Protein AF-A0A6B0DKE5-F1 (afdb_monomer_lite)

pLDDT: mean 87.4, std 15.76, range [36.75, 98.81]

Sequence (294 aa):
MSGNILKKGMIATILVAIVFISGFSAMSHGAVAPSSTGKGILYLGQPDDITNFNYFDVASNTNWKADVLAWSFESLFIQDFDGTTIPLLAQNYTLNTSNPNQPVVTVTIRQGVYFIYPINGTPAYELTAKDVVFSYFALRYGTLYAGTLMTIPFDDNNDGVVEYNEMLHHVKFINNWTVQFTMRQVYGNFFLMTMNVPIIPWKIWANHLKSDGVPGDNQSTVVNPNGSTAGIIDTSWNTDPLATMGTGSYYYAAGVPGSYRIEQLNTNYWGKNFITPAGYHIYPQNVTQLFFKI

Radius of gyration: 21.08 Å; chains: 1; bounding box: 45×70×57 Å

Structure (mmCIF, N/CA/C/O backbone):
data_AF-A0A6B0DKE5-F1
#
_entry.id   AF-A0A6B0DKE5-F1
#
loop_
_atom_site.group_PDB
_atom_site.id
_atom_site.type_symbol
_atom_site.label_atom_id
_atom_site.label_alt_id
_atom_site.label_comp_id
_atom_site.label_asym_id
_atom_site.label_entity_id
_atom_site.label_seq_id
_atom_site.pdbx_PDB_ins_code
_atom_site.Cartn_x
_atom_site.Cartn_y
_atom_site.Cartn_z
_atom_site.occupancy
_atom_site.B_iso_or_equiv
_atom_site.auth_seq_id
_atom_site.auth_comp_id
_atom_site.auth_asym_id
_atom_site.auth_atom_id
_atom_site.pdbx_PDB_model_num
ATOM 1 N N . MET A 1 1 ? 0.364 55.071 -13.573 1.00 48.72 1 MET A N 1
ATOM 2 C CA . MET A 1 1 ? 0.841 53.809 -12.956 1.00 48.72 1 MET A CA 1
ATOM 3 C C . MET A 1 1 ? -0.083 52.594 -13.186 1.00 48.72 1 MET A C 1
ATOM 5 O O . MET A 1 1 ? 0.163 51.571 -12.569 1.00 48.72 1 MET A O 1
ATOM 9 N N . SER A 1 2 ? -1.081 52.609 -14.092 1.00 54.28 2 SER A N 1
ATOM 10 C CA . SER A 1 2 ? -2.006 51.458 -14.257 1.00 54.28 2 SER A CA 1
ATOM 11 C C . SER A 1 2 ? -1.716 50.519 -15.445 1.00 54.28 2 SER A C 1
ATOM 13 O O . SER A 1 2 ? -2.182 49.385 -15.443 1.00 54.28 2 SER A O 1
ATOM 15 N N . GLY A 1 3 ? -0.900 50.918 -16.430 1.00 44.88 3 GLY A N 1
ATOM 16 C CA . GLY A 1 3 ? -0.675 50.109 -17.644 1.00 44.88 3 GLY A CA 1
ATOM 17 C C . GLY A 1 3 ? 0.230 48.879 -17.466 1.00 44.88 3 GLY A C 1
ATOM 18 O O . GLY A 1 3 ? -0.004 47.841 -18.082 1.00 44.88 3 GLY A O 1
ATOM 19 N N . ASN A 1 4 ? 1.246 48.960 -16.598 1.00 51.41 4 ASN A N 1
ATOM 20 C CA . ASN A 1 4 ? 2.195 47.856 -16.381 1.00 51.41 4 ASN A CA 1
ATOM 21 C C . ASN A 1 4 ? 1.661 46.771 -15.435 1.00 51.41 4 ASN A C 1
ATOM 23 O O . ASN A 1 4 ? 2.087 45.623 -15.532 1.00 51.41 4 ASN A O 1
ATOM 27 N N . ILE A 1 5 ? 0.722 47.115 -14.549 1.00 52.44 5 ILE A N 1
ATOM 28 C CA . ILE A 1 5 ? 0.088 46.160 -13.630 1.00 52.44 5 ILE A CA 1
ATOM 29 C C . ILE A 1 5 ? -0.950 45.322 -14.388 1.00 52.44 5 ILE A C 1
ATOM 31 O O . ILE A 1 5 ? -0.950 44.102 -14.248 1.00 52.44 5 ILE A O 1
ATOM 35 N N . LEU A 1 6 ? -1.736 45.941 -15.284 1.00 51.66 6 LEU A N 1
ATOM 36 C CA . LEU A 1 6 ? -2.660 45.209 -16.160 1.00 51.66 6 LEU A CA 1
ATOM 37 C C . LEU A 1 6 ? -1.928 44.215 -17.075 1.00 51.66 6 LEU A C 1
ATOM 39 O O . LEU A 1 6 ? -2.349 43.070 -17.185 1.00 51.66 6 LEU A O 1
ATOM 43 N N . LYS A 1 7 ? -0.802 44.616 -17.687 1.00 52.59 7 LYS A N 1
ATOM 44 C CA . LYS A 1 7 ? -0.010 43.723 -18.555 1.00 52.59 7 LYS A CA 1
ATOM 45 C C . LYS A 1 7 ? 0.578 42.527 -17.801 1.00 52.59 7 LYS A C 1
ATOM 47 O O . LYS A 1 7 ? 0.539 41.417 -18.318 1.00 52.59 7 LYS A O 1
ATOM 52 N N . LYS A 1 8 ? 1.089 42.729 -16.581 1.00 52.94 8 LYS A N 1
ATOM 53 C CA . LYS A 1 8 ? 1.635 41.640 -15.752 1.00 52.94 8 LYS A CA 1
ATOM 54 C C . LYS A 1 8 ? 0.545 40.697 -15.239 1.00 52.94 8 LYS A C 1
ATOM 56 O O . LYS A 1 8 ? 0.750 39.489 -15.267 1.00 52.94 8 LYS A O 1
ATOM 61 N N . GLY A 1 9 ? -0.613 41.235 -14.847 1.00 62.34 9 GLY A N 1
ATOM 62 C CA . GLY A 1 9 ? -1.778 40.434 -14.461 1.00 62.34 9 GLY A CA 1
ATOM 63 C C . GLY A 1 9 ? -2.278 39.562 -15.611 1.00 62.34 9 GLY A C 1
ATOM 64 O O . GLY A 1 9 ? -2.440 38.363 -15.439 1.00 62.34 9 GLY A O 1
ATOM 65 N N . MET A 1 10 ? -2.407 40.131 -16.812 1.00 62.72 10 MET A N 1
ATOM 66 C CA . MET A 1 10 ? -2.889 39.403 -17.990 1.00 62.72 10 MET A CA 1
ATOM 67 C C . MET A 1 10 ? -1.921 38.295 -18.439 1.00 62.72 10 MET A C 1
ATOM 69 O O . MET A 1 10 ? -2.361 37.203 -18.782 1.00 62.72 10 MET A O 1
ATOM 73 N N . ILE A 1 11 ? -0.606 38.541 -18.382 1.00 66.69 11 ILE A N 1
ATOM 74 C CA . ILE A 1 11 ? 0.416 37.523 -18.684 1.00 66.69 11 ILE A CA 1
ATOM 75 C C . ILE A 1 11 ? 0.390 36.392 -17.646 1.00 66.69 11 ILE A C 1
ATOM 77 O O . ILE A 1 11 ? 0.462 35.226 -18.025 1.00 66.69 11 ILE A O 1
ATOM 81 N N . ALA A 1 12 ? 0.234 36.712 -16.357 1.00 62.28 12 ALA A N 1
ATOM 82 C CA . ALA A 1 12 ? 0.116 35.706 -15.303 1.00 62.28 12 ALA A CA 1
ATOM 83 C C . ALA A 1 12 ? -1.155 34.854 -15.462 1.00 62.28 12 ALA A C 1
ATOM 85 O O . ALA A 1 12 ? -1.087 33.635 -15.344 1.00 62.28 12 ALA A O 1
ATOM 86 N N . THR A 1 13 ? -2.295 35.458 -15.807 1.00 63.25 13 THR A N 1
ATOM 87 C CA . THR A 1 13 ? -3.544 34.723 -16.066 1.00 63.25 13 THR A CA 1
ATOM 88 C C . THR A 1 13 ? -3.439 33.830 -17.302 1.00 63.25 13 THR A C 1
ATOM 90 O O . THR A 1 13 ? -3.925 32.705 -17.270 1.00 63.25 13 THR A O 1
ATOM 93 N N . ILE A 1 14 ? -2.771 34.285 -18.368 1.00 65.69 14 ILE A N 1
ATOM 94 C CA . ILE A 1 14 ? -2.529 33.472 -19.570 1.00 65.69 14 ILE A CA 1
ATOM 95 C C . ILE A 1 14 ? -1.585 32.305 -19.260 1.00 65.69 14 ILE A C 1
ATOM 97 O O . ILE A 1 14 ? -1.857 31.192 -19.687 1.00 65.69 14 ILE A O 1
ATOM 101 N N . LEU A 1 15 ? -0.520 32.518 -18.482 1.00 57.09 15 LEU A N 1
ATOM 102 C CA . LEU A 1 15 ? 0.381 31.440 -18.055 1.00 57.09 15 LEU A CA 1
ATOM 103 C C . LEU A 1 15 ? -0.335 30.409 -17.185 1.00 57.09 15 LEU A C 1
ATOM 105 O O . LEU A 1 15 ? -0.204 29.216 -17.432 1.00 57.09 15 LEU A O 1
ATOM 109 N N . VAL A 1 16 ? -1.141 30.856 -16.221 1.00 61.72 16 VAL A N 1
ATOM 110 C CA . VAL A 1 16 ? -1.961 29.968 -15.390 1.00 61.72 16 VAL A CA 1
ATOM 111 C C . VAL A 1 16 ? -2.959 29.200 -16.262 1.00 61.72 16 VAL A C 1
ATOM 113 O O . VAL A 1 16 ? -3.034 27.981 -16.158 1.00 61.72 16 VAL A O 1
ATOM 116 N N . ALA A 1 17 ? -3.652 29.862 -17.191 1.00 53.03 17 ALA A N 1
ATOM 117 C CA . ALA A 1 17 ? -4.577 29.203 -18.112 1.00 53.03 17 ALA A CA 1
ATOM 118 C C . ALA A 1 17 ? -3.875 28.199 -19.042 1.00 53.03 17 ALA A C 1
ATOM 120 O O . ALA A 1 17 ? -4.414 27.124 -19.268 1.00 53.03 17 ALA A O 1
ATOM 121 N N . ILE A 1 18 ? -2.671 28.496 -19.539 1.00 55.94 18 ILE A N 1
ATOM 122 C CA . ILE A 1 18 ? -1.882 27.564 -20.360 1.00 55.94 18 ILE A CA 1
ATOM 123 C C . ILE A 1 18 ? -1.448 26.354 -19.531 1.00 55.94 18 ILE A C 1
ATOM 125 O O . ILE A 1 18 ? -1.595 25.236 -20.010 1.00 55.94 18 ILE A O 1
ATOM 129 N N . VAL A 1 19 ? -0.997 26.548 -18.287 1.00 54.28 19 VAL A N 1
ATOM 130 C CA . VAL A 1 19 ? -0.622 25.449 -17.379 1.00 54.28 19 VAL A CA 1
ATOM 131 C C . VAL A 1 19 ? -1.836 24.566 -17.061 1.00 54.28 19 VAL A C 1
ATOM 133 O O . VAL A 1 19 ? -1.745 23.343 -17.170 1.00 54.28 19 VAL A O 1
ATOM 136 N N . PHE A 1 20 ? -2.999 25.163 -16.778 1.00 46.09 20 PHE A N 1
ATOM 137 C CA . PHE A 1 20 ? -4.243 24.418 -16.563 1.00 46.09 20 PHE A CA 1
ATOM 138 C C . PHE A 1 20 ? -4.712 23.694 -17.837 1.00 46.09 20 PHE A C 1
ATOM 140 O O . PHE A 1 20 ? -5.029 22.510 -17.776 1.00 46.09 20 PHE A O 1
ATOM 147 N N . ILE A 1 21 ? -4.689 24.339 -19.007 1.00 50.28 21 ILE A N 1
ATOM 148 C CA . ILE A 1 21 ? -5.088 23.715 -20.281 1.00 50.28 21 ILE A CA 1
ATOM 149 C C . ILE A 1 21 ? -4.108 22.600 -20.676 1.00 50.28 21 ILE A C 1
ATOM 151 O O . ILE A 1 21 ? -4.557 21.569 -21.172 1.00 50.28 21 ILE A O 1
ATOM 155 N N . SER A 1 22 ? -2.803 22.735 -20.408 1.00 45.00 22 SER A N 1
ATOM 156 C CA . SER A 1 22 ? -1.812 21.669 -20.633 1.00 45.00 22 SER A CA 1
ATOM 157 C C . SER A 1 22 ? -1.993 20.474 -19.691 1.00 45.00 22 SER A C 1
ATOM 159 O O . SER A 1 22 ? -1.821 19.337 -20.122 1.00 45.00 22 SER A O 1
ATOM 161 N N . GLY A 1 23 ? -2.432 20.710 -18.447 1.00 38.44 23 GLY A N 1
ATOM 162 C CA . GLY A 1 23 ? -2.786 19.646 -17.502 1.00 38.44 23 GLY A CA 1
ATOM 163 C C . GLY A 1 23 ? -4.018 18.842 -17.934 1.00 38.44 23 GLY A C 1
ATOM 164 O O . GLY A 1 23 ? -4.057 17.631 -17.746 1.00 38.44 23 GLY A O 1
ATOM 165 N N . PHE A 1 24 ? -4.995 19.486 -18.586 1.00 44.56 24 PHE A N 1
ATOM 166 C CA . PHE A 1 24 ? -6.189 18.811 -19.116 1.00 44.56 24 PHE A CA 1
ATOM 167 C C . PHE A 1 24 ? -6.017 18.226 -20.528 1.00 44.56 24 PHE A C 1
ATOM 169 O O . PHE A 1 24 ? -6.691 17.255 -20.866 1.00 44.56 24 PHE A O 1
ATOM 176 N N . SER A 1 25 ? -5.120 18.758 -21.364 1.00 38.16 25 SER A N 1
ATOM 177 C CA . SER A 1 25 ? -4.907 18.240 -22.730 1.00 38.16 25 SER A CA 1
ATOM 178 C C . SER A 1 25 ? -4.054 16.969 -22.787 1.00 38.16 25 SER A C 1
ATOM 180 O O . SER A 1 25 ? -4.162 16.221 -23.760 1.00 38.16 25 SER A O 1
ATOM 182 N N . ALA A 1 26 ? -3.324 16.650 -21.711 1.00 40.94 26 ALA A N 1
ATOM 183 C CA . ALA A 1 26 ? -2.768 15.314 -21.487 1.00 40.94 26 ALA A CA 1
ATOM 184 C C . ALA A 1 26 ? -3.852 14.249 -21.205 1.00 40.94 26 ALA A C 1
ATOM 186 O O . ALA A 1 26 ? -3.582 13.060 -21.346 1.00 40.94 26 ALA A O 1
ATOM 187 N N . MET A 1 27 ? -5.085 14.655 -20.867 1.00 42.84 27 MET A N 1
ATOM 188 C CA . MET A 1 27 ? -6.210 13.744 -20.610 1.00 42.84 27 MET A CA 1
ATOM 189 C C . MET A 1 27 ? -7.256 13.693 -21.738 1.00 42.84 27 MET A C 1
ATOM 191 O O . MET A 1 27 ? -8.206 12.921 -21.635 1.00 42.84 27 MET A O 1
ATOM 195 N N . SER A 1 28 ? -7.132 14.487 -22.812 1.00 36.75 28 SER A N 1
ATOM 196 C CA . SER A 1 28 ? -8.218 14.647 -23.803 1.00 36.75 28 SER A CA 1
ATOM 197 C C . SER A 1 28 ? -7.932 14.165 -25.227 1.00 36.75 28 SER A C 1
ATOM 199 O O . SER A 1 28 ? -8.778 14.340 -26.101 1.00 36.75 28 SER A O 1
ATOM 201 N N . HIS A 1 29 ? -6.815 13.483 -25.480 1.00 37.56 29 HIS A N 1
ATOM 202 C CA . HIS A 1 29 ? -6.593 12.814 -26.765 1.00 37.56 29 HIS A CA 1
ATOM 203 C C . HIS A 1 29 ? -6.465 11.310 -26.564 1.00 37.56 29 HIS A C 1
ATOM 205 O O . HIS A 1 29 ? -5.381 10.736 -26.631 1.00 37.56 29 HIS A O 1
ATOM 211 N N . GLY A 1 30 ? -7.613 10.664 -26.355 1.00 38.50 30 GLY A N 1
ATOM 212 C CA . GLY A 1 30 ? -7.757 9.244 -26.637 1.00 38.50 30 GLY A CA 1
ATOM 213 C C . GLY A 1 30 ? -7.550 9.020 -28.131 1.00 38.50 30 GLY A C 1
ATOM 214 O O . GLY A 1 30 ? -8.507 8.993 -28.902 1.00 38.50 30 GLY A O 1
ATOM 215 N N . ALA A 1 31 ? -6.295 8.877 -28.558 1.00 36.75 31 ALA A N 1
ATOM 216 C CA . ALA A 1 31 ? -6.016 8.148 -29.778 1.00 36.75 31 ALA A CA 1
ATOM 217 C C . ALA A 1 31 ? -6.601 6.752 -29.555 1.00 36.75 31 ALA A C 1
ATOM 219 O O . ALA A 1 31 ? -6.139 6.012 -28.686 1.00 36.75 31 ALA A O 1
ATOM 220 N N . VAL A 1 32 ? -7.659 6.417 -30.291 1.00 41.69 32 VAL A N 1
ATOM 221 C CA . VAL A 1 32 ? -8.168 5.049 -30.339 1.00 41.69 32 VAL A CA 1
ATOM 222 C C . VAL A 1 32 ? -7.095 4.243 -31.058 1.00 41.69 32 VAL A C 1
ATOM 224 O O . VAL A 1 32 ? -7.092 4.125 -32.283 1.00 41.69 32 VAL A O 1
ATOM 227 N N . ALA A 1 33 ? -6.110 3.768 -30.297 1.00 45.53 33 ALA A N 1
ATOM 228 C CA . ALA A 1 33 ? -5.173 2.785 -30.790 1.00 45.53 33 ALA A CA 1
ATOM 229 C C . ALA A 1 33 ? -6.002 1.563 -31.218 1.00 45.53 33 ALA A C 1
ATOM 231 O O . ALA A 1 33 ? -6.911 1.163 -30.481 1.00 45.53 33 ALA A O 1
ATOM 232 N N . PRO A 1 34 ? -5.747 0.981 -32.403 1.00 46.03 34 PRO A N 1
ATOM 233 C CA . PRO A 1 34 ? -6.412 -0.252 -32.793 1.00 46.03 34 PRO A CA 1
ATOM 234 C C . PRO A 1 34 ? -6.216 -1.283 -31.681 1.00 46.03 34 PRO A C 1
ATOM 236 O O . PRO A 1 34 ? -5.126 -1.387 -31.115 1.00 46.03 34 PRO A O 1
ATOM 239 N N . SER A 1 35 ? -7.278 -2.018 -31.343 1.00 46.66 35 SER A N 1
ATOM 240 C CA . SER A 1 35 ? -7.228 -3.053 -30.314 1.00 46.66 35 SER A CA 1
ATOM 241 C C . SER A 1 35 ? -6.110 -4.038 -30.649 1.00 46.66 35 SER A C 1
ATOM 243 O O . SER A 1 35 ? -6.234 -4.835 -31.581 1.00 46.66 35 SER A O 1
ATOM 245 N N . SER A 1 36 ? -5.004 -3.966 -29.910 1.00 49.59 36 SER A N 1
ATOM 246 C CA . SER A 1 36 ? -3.940 -4.957 -29.999 1.00 49.59 36 SER A CA 1
ATOM 247 C C . SER A 1 36 ? -4.507 -6.292 -29.534 1.00 49.59 36 SER A C 1
ATOM 249 O O . SER A 1 36 ? -4.875 -6.441 -28.371 1.00 49.59 36 SER A O 1
ATOM 251 N N . THR A 1 37 ? -4.569 -7.271 -30.433 1.00 50.22 37 THR A N 1
ATOM 252 C CA . THR A 1 37 ? -4.899 -8.664 -30.101 1.00 50.22 37 THR A CA 1
ATOM 253 C C . THR A 1 37 ? -3.711 -9.414 -29.486 1.00 50.22 37 THR A C 1
ATOM 255 O O . THR A 1 37 ? -3.841 -10.584 -29.132 1.00 50.22 37 THR A O 1
ATOM 258 N N . GLY A 1 38 ? -2.542 -8.772 -29.377 1.00 60.22 38 GLY A N 1
ATOM 259 C CA . GLY A 1 38 ? -1.334 -9.344 -28.789 1.00 60.22 38 GLY A CA 1
ATOM 260 C C . GLY A 1 38 ? -1.141 -8.917 -27.336 1.00 60.22 38 GLY A C 1
ATOM 261 O O . GLY A 1 38 ? -1.213 -7.728 -27.022 1.00 60.22 38 GLY A O 1
ATOM 262 N N . LYS A 1 39 ? -0.838 -9.891 -26.469 1.00 75.81 39 LYS A N 1
ATOM 263 C CA . LYS A 1 39 ? -0.216 -9.639 -25.163 1.00 75.81 39 LYS A CA 1
ATOM 264 C C . LYS A 1 39 ? 1.242 -9.242 -25.387 1.00 75.81 39 LYS A C 1
ATOM 266 O O . LYS A 1 39 ? 1.944 -9.956 -26.101 1.00 75.81 39 LYS A O 1
ATOM 271 N N . GLY A 1 40 ? 1.691 -8.123 -24.821 1.00 87.06 40 GLY A N 1
ATOM 272 C CA . GLY A 1 40 ? 3.017 -7.594 -25.141 1.00 87.06 40 GLY A CA 1
ATOM 273 C C . GLY A 1 40 ? 3.639 -6.669 -24.102 1.00 87.06 40 GLY A C 1
ATOM 274 O O . GLY A 1 40 ? 3.131 -6.490 -22.994 1.00 87.06 40 GLY A O 1
ATOM 275 N N . ILE A 1 41 ? 4.783 -6.108 -24.491 1.00 92.38 41 ILE A N 1
ATOM 276 C CA . ILE A 1 41 ? 5.582 -5.176 -23.695 1.00 92.38 41 ILE A CA 1
ATOM 277 C C . ILE A 1 41 ? 5.127 -3.749 -24.009 1.00 92.38 41 ILE A C 1
ATOM 279 O O . ILE A 1 41 ? 5.097 -3.354 -25.176 1.00 92.38 41 ILE A O 1
ATOM 283 N N . LEU A 1 42 ? 4.809 -2.970 -22.975 1.00 91.88 42 LEU A N 1
ATOM 284 C CA . LEU A 1 42 ? 4.638 -1.525 -23.086 1.00 91.88 42 LEU A CA 1
ATOM 285 C C . LEU A 1 42 ? 5.986 -0.846 -22.828 1.00 91.88 42 LEU A C 1
ATOM 287 O O . LEU A 1 42 ? 6.531 -0.953 -21.732 1.00 91.88 42 LEU A O 1
ATOM 291 N N . TYR A 1 43 ? 6.518 -0.155 -23.835 1.00 91.12 43 TYR A N 1
ATOM 292 C CA . TYR A 1 43 ? 7.755 0.616 -23.714 1.00 91.12 43 TYR A CA 1
ATOM 293 C C . TYR A 1 43 ? 7.442 2.052 -23.293 1.00 91.12 43 TYR A C 1
ATOM 295 O O . TYR A 1 43 ? 6.682 2.747 -23.965 1.00 91.12 43 TYR A O 1
ATOM 303 N N . LEU A 1 44 ? 8.048 2.487 -22.193 1.00 91.44 44 LEU A N 1
ATOM 304 C CA . LEU A 1 44 ? 7.880 3.805 -21.590 1.00 91.44 44 LEU A CA 1
ATOM 305 C C . LEU A 1 44 ? 9.247 4.491 -21.550 1.00 91.44 44 LEU A C 1
ATOM 307 O O . LEU A 1 44 ? 10.216 3.891 -21.095 1.00 91.44 44 LEU A O 1
ATOM 311 N N . GLY A 1 45 ? 9.350 5.720 -22.055 1.00 91.50 45 GLY A N 1
ATOM 312 C CA . GLY A 1 45 ? 10.575 6.519 -21.943 1.00 91.50 45 GLY A CA 1
ATOM 313 C C . GLY A 1 45 ? 10.572 7.321 -20.646 1.00 91.50 45 GLY A C 1
ATOM 314 O O . GLY A 1 45 ? 9.581 7.992 -20.362 1.00 91.50 45 GLY A O 1
ATOM 315 N N . GLN A 1 46 ? 11.664 7.274 -19.887 1.00 89.31 46 GLN A N 1
ATOM 316 C CA . GLN A 1 46 ? 11.813 7.956 -18.606 1.00 89.31 46 GLN A CA 1
ATOM 317 C C . GLN A 1 46 ? 13.070 8.840 -18.627 1.00 89.31 46 GLN A C 1
ATOM 319 O O . GLN A 1 46 ? 14.128 8.343 -18.992 1.00 89.31 46 GLN A O 1
ATOM 324 N N . PRO A 1 47 ? 12.993 10.131 -18.256 1.00 88.62 47 PRO A N 1
ATOM 325 C CA . PRO A 1 47 ? 14.152 11.026 -18.327 1.00 88.62 47 PRO A CA 1
ATOM 326 C C . PRO A 1 47 ? 15.309 10.669 -17.386 1.00 88.62 47 PRO A C 1
ATOM 328 O O . PRO A 1 47 ? 16.453 10.960 -17.715 1.00 88.62 47 PRO A O 1
ATOM 331 N N . ASP A 1 48 ? 15.020 10.056 -16.234 1.00 91.88 48 ASP A N 1
ATOM 332 C CA . ASP A 1 48 ? 16.019 9.623 -15.253 1.00 91.88 48 ASP A CA 1
ATOM 333 C C . ASP A 1 48 ? 15.627 8.277 -14.629 1.00 91.88 48 ASP A C 1
ATOM 335 O O . ASP A 1 48 ? 14.477 7.847 -14.693 1.00 91.88 48 ASP A O 1
ATOM 339 N N . ASP A 1 49 ? 16.579 7.615 -13.975 1.00 93.62 49 ASP A N 1
ATOM 340 C CA . ASP A 1 49 ? 16.344 6.365 -13.248 1.00 93.62 49 ASP A CA 1
ATOM 341 C C . ASP A 1 49 ? 15.647 6.581 -11.887 1.00 93.62 49 ASP A C 1
ATOM 343 O O . ASP A 1 49 ? 15.626 7.684 -11.332 1.00 93.62 49 ASP A O 1
ATOM 347 N N . ILE A 1 50 ? 15.125 5.497 -11.304 1.00 92.81 50 ILE A N 1
ATOM 348 C CA . ILE A 1 50 ? 14.753 5.469 -9.890 1.00 92.81 50 ILE A CA 1
ATOM 349 C C . ILE A 1 50 ? 15.996 5.716 -9.030 1.00 92.81 50 ILE A C 1
ATOM 351 O O . ILE A 1 50 ? 17.078 5.178 -9.268 1.00 92.81 50 ILE A O 1
ATOM 355 N N . THR A 1 51 ? 15.822 6.519 -7.991 1.00 92.12 51 THR A N 1
ATOM 356 C CA . THR A 1 51 ? 16.887 6.905 -7.060 1.00 92.12 51 THR A CA 1
ATOM 357 C C . THR A 1 51 ? 17.252 5.776 -6.096 1.00 92.12 51 THR A C 1
ATOM 359 O O . THR A 1 51 ? 18.423 5.617 -5.759 1.00 92.12 51 THR A O 1
ATOM 362 N N . ASN A 1 52 ? 16.261 4.992 -5.655 1.00 94.44 52 ASN A N 1
ATOM 363 C CA . ASN A 1 52 ? 16.410 3.782 -4.846 1.00 94.44 52 ASN A CA 1
ATOM 364 C C . ASN A 1 52 ? 15.106 2.947 -4.843 1.00 94.44 52 ASN A C 1
ATOM 366 O O . ASN A 1 52 ? 14.106 3.360 -5.432 1.00 94.44 52 ASN A O 1
ATOM 370 N N . PHE A 1 53 ? 15.107 1.784 -4.185 1.00 95.50 53 PHE A N 1
ATOM 371 C CA . PHE A 1 53 ? 13.958 0.865 -4.127 1.00 95.50 53 PHE A CA 1
ATOM 372 C C . PHE A 1 53 ? 12.955 1.156 -3.007 1.00 95.50 53 PHE A C 1
ATOM 374 O O . PHE A 1 53 ? 11.833 0.654 -3.047 1.00 95.50 53 PHE A O 1
ATOM 381 N N . ASN A 1 54 ? 13.320 1.955 -2.002 1.00 94.50 54 ASN A N 1
ATOM 382 C CA . ASN A 1 54 ? 12.428 2.239 -0.883 1.00 94.50 54 ASN A CA 1
ATOM 383 C C . ASN A 1 54 ? 11.401 3.292 -1.280 1.00 94.50 54 ASN A C 1
ATOM 385 O O . ASN A 1 54 ? 11.661 4.485 -1.149 1.00 94.50 54 ASN A O 1
ATOM 389 N N . TYR A 1 55 ? 10.232 2.866 -1.751 1.00 92.12 55 TYR A N 1
ATOM 390 C CA . TYR A 1 55 ? 9.161 3.755 -2.211 1.00 92.12 55 TYR A CA 1
ATOM 391 C C . TYR A 1 55 ? 8.771 4.859 -1.204 1.00 92.12 55 TYR A C 1
ATOM 393 O O . TYR A 1 55 ? 8.359 5.943 -1.606 1.00 92.12 55 TYR A O 1
ATOM 401 N N . PHE A 1 56 ? 8.979 4.628 0.095 1.00 92.31 56 PHE A N 1
ATOM 402 C CA . PHE A 1 56 ? 8.577 5.529 1.177 1.00 92.31 56 PHE A CA 1
ATOM 403 C C . PHE A 1 56 ? 9.634 6.574 1.557 1.00 92.31 56 PHE A C 1
ATOM 405 O O . PHE A 1 56 ? 9.354 7.456 2.371 1.00 92.31 56 PHE A O 1
ATOM 412 N N . ASP A 1 57 ? 10.834 6.498 0.978 1.00 91.31 57 ASP A N 1
ATOM 413 C CA . ASP A 1 57 ? 11.905 7.463 1.213 1.00 91.31 57 ASP A CA 1
ATOM 414 C C . ASP A 1 57 ? 11.615 8.815 0.540 1.00 91.31 57 ASP A C 1
ATOM 416 O O . ASP A 1 57 ? 11.759 8.975 -0.675 1.00 91.31 57 ASP A O 1
ATOM 420 N N . VAL A 1 58 ? 11.241 9.798 1.365 1.00 85.56 58 VAL A N 1
ATOM 421 C CA . VAL A 1 58 ? 10.914 11.171 0.952 1.00 85.56 58 VAL A CA 1
ATOM 422 C C . VAL A 1 58 ? 12.120 11.887 0.346 1.00 85.56 58 VAL A C 1
ATOM 424 O O . VAL A 1 58 ? 11.957 12.640 -0.612 1.00 85.56 58 VAL A O 1
ATOM 427 N N . ALA A 1 59 ? 13.328 11.655 0.873 1.00 84.00 59 ALA A N 1
ATOM 428 C CA . ALA A 1 59 ? 14.529 12.386 0.460 1.00 84.00 59 ALA A CA 1
ATOM 429 C C . ALA A 1 59 ? 14.926 12.092 -0.993 1.00 84.00 59 ALA A C 1
ATOM 431 O O . ALA A 1 59 ? 15.603 12.893 -1.635 1.00 84.00 59 ALA A O 1
ATOM 432 N N . SER A 1 60 ? 14.484 10.949 -1.511 1.00 82.44 60 SER A N 1
ATOM 433 C CA . SER A 1 60 ? 14.743 10.490 -2.869 1.00 82.44 60 SER A CA 1
ATOM 434 C C . SER A 1 60 ? 13.474 10.417 -3.722 1.00 82.44 60 SER A C 1
ATOM 436 O O . SER A 1 60 ? 13.498 9.808 -4.794 1.00 82.44 60 SER A O 1
ATOM 438 N N . ASN A 1 61 ? 12.364 11.001 -3.255 1.00 79.12 61 ASN A N 1
ATOM 439 C CA . ASN A 1 61 ? 11.084 10.924 -3.943 1.00 79.12 61 ASN A CA 1
ATOM 440 C C . ASN A 1 61 ? 11.128 11.684 -5.275 1.00 79.12 61 ASN A C 1
ATOM 442 O O . ASN A 1 61 ? 11.307 12.902 -5.313 1.00 79.12 61 ASN A O 1
ATOM 446 N N . THR A 1 62 ? 10.935 10.955 -6.368 1.00 84.00 62 THR A N 1
ATOM 447 C CA . THR A 1 62 ? 10.843 11.493 -7.724 1.00 84.00 62 THR A CA 1
ATOM 448 C C . THR A 1 62 ? 9.620 10.897 -8.406 1.00 84.00 62 THR A C 1
ATOM 450 O O . THR A 1 62 ? 9.229 9.766 -8.109 1.00 84.00 62 THR A O 1
ATOM 453 N N . ASN A 1 63 ? 9.037 11.623 -9.363 1.00 83.75 63 ASN A N 1
ATOM 454 C CA . ASN A 1 63 ? 7.935 11.084 -10.168 1.00 83.75 63 ASN A CA 1
ATOM 455 C C . ASN A 1 63 ? 8.354 9.781 -10.868 1.00 83.75 63 ASN A C 1
ATOM 457 O O . ASN A 1 63 ? 7.601 8.822 -10.875 1.00 83.75 63 ASN A O 1
ATOM 461 N N . TRP A 1 64 ? 9.611 9.698 -11.308 1.00 87.31 64 TRP A N 1
ATOM 462 C CA . TRP A 1 64 ? 10.235 8.522 -11.921 1.00 87.31 64 TRP A CA 1
ATOM 463 C C . TRP A 1 64 ? 10.203 7.278 -11.032 1.00 87.31 64 TRP A C 1
ATOM 465 O O . TRP A 1 64 ? 9.948 6.168 -11.488 1.00 87.31 64 TRP A O 1
ATOM 475 N N . LYS A 1 65 ? 10.448 7.458 -9.733 1.00 89.31 65 LYS A N 1
ATOM 476 C CA . LYS A 1 65 ? 10.362 6.379 -8.750 1.00 89.31 65 LYS A CA 1
ATOM 477 C C . LYS A 1 65 ? 8.925 5.901 -8.580 1.00 89.31 65 LYS A C 1
ATOM 479 O O . LYS A 1 65 ? 8.702 4.698 -8.480 1.00 89.31 65 LYS A O 1
ATOM 484 N N . ALA A 1 66 ? 7.963 6.823 -8.572 1.00 87.50 66 ALA A N 1
ATOM 485 C CA . ALA A 1 66 ? 6.551 6.473 -8.511 1.00 87.50 66 ALA A CA 1
ATOM 486 C C . ALA A 1 66 ? 6.068 5.771 -9.785 1.00 87.50 66 ALA A C 1
ATOM 488 O O . ALA A 1 66 ? 5.407 4.743 -9.675 1.00 87.50 66 ALA A O 1
ATOM 489 N N . ASP A 1 67 ? 6.468 6.252 -10.961 1.00 89.19 67 ASP A N 1
ATOM 490 C CA . ASP A 1 67 ? 6.096 5.674 -12.254 1.00 89.19 67 ASP A CA 1
ATOM 491 C C . ASP A 1 67 ? 6.520 4.206 -12.378 1.00 89.19 67 ASP A C 1
ATOM 493 O O . ASP A 1 67 ? 5.780 3.403 -12.945 1.00 89.19 67 ASP A O 1
ATOM 497 N N . VAL A 1 68 ? 7.685 3.847 -11.826 1.00 92.19 68 VAL A N 1
ATOM 498 C CA . VAL A 1 68 ? 8.180 2.463 -11.833 1.00 92.19 68 VAL A CA 1
ATOM 499 C C . VAL A 1 68 ? 7.579 1.648 -10.687 1.00 92.19 68 VAL A C 1
ATOM 501 O O . VAL A 1 68 ? 7.035 0.578 -10.928 1.00 92.19 68 VAL A O 1
ATOM 504 N N . LEU A 1 69 ? 7.657 2.127 -9.441 1.00 93.88 69 LEU A N 1
ATOM 505 C CA . LEU A 1 69 ? 7.424 1.274 -8.267 1.00 93.88 69 LEU A CA 1
ATOM 506 C C . LEU A 1 69 ? 5.970 1.237 -7.780 1.00 93.88 69 LEU A C 1
ATOM 508 O O . LEU A 1 69 ? 5.587 0.282 -7.103 1.00 93.88 69 LEU A O 1
ATOM 512 N N . ALA A 1 70 ? 5.144 2.243 -8.094 1.00 90.94 70 ALA A N 1
ATOM 513 C CA . ALA A 1 70 ? 3.789 2.332 -7.538 1.00 90.94 70 ALA A CA 1
ATOM 514 C C . ALA A 1 70 ? 2.890 1.158 -7.963 1.00 90.94 70 ALA A C 1
ATOM 516 O O . ALA A 1 70 ? 2.001 0.770 -7.210 1.00 90.94 70 ALA A O 1
ATOM 517 N N . TRP A 1 71 ? 3.160 0.541 -9.121 1.00 91.50 71 TRP A N 1
ATOM 518 C CA . TRP A 1 71 ? 2.401 -0.603 -9.645 1.00 91.50 71 TRP A CA 1
ATOM 519 C C . TRP A 1 71 ? 2.434 -1.846 -8.755 1.00 91.50 71 TRP A C 1
ATOM 521 O O . TRP A 1 71 ? 1.563 -2.709 -8.885 1.00 91.50 71 TRP A O 1
ATOM 531 N N . SER A 1 72 ? 3.428 -1.939 -7.868 1.00 94.69 72 SER A N 1
ATOM 532 C CA . SER A 1 72 ? 3.567 -3.052 -6.931 1.00 94.69 72 SER A CA 1
ATOM 533 C C . SER A 1 72 ? 2.639 -2.924 -5.718 1.00 94.69 72 SER A C 1
ATOM 535 O O . SER A 1 72 ? 2.354 -3.926 -5.060 1.00 94.69 72 SER A O 1
ATOM 537 N N . PHE A 1 73 ? 2.135 -1.726 -5.413 1.00 95.69 73 PHE A N 1
ATOM 538 C CA . PHE A 1 73 ? 1.410 -1.447 -4.175 1.00 95.69 73 PHE A CA 1
ATOM 539 C C . PHE A 1 73 ? -0.089 -1.245 -4.395 1.00 95.69 73 PHE A C 1
ATOM 541 O O . PHE A 1 73 ? -0.529 -0.680 -5.391 1.00 95.69 73 PHE A O 1
ATOM 548 N N . GLU A 1 74 ? -0.882 -1.661 -3.410 1.00 97.25 74 GLU A N 1
ATOM 549 C CA . GLU A 1 74 ? -2.319 -1.405 -3.359 1.00 97.25 74 GLU A CA 1
ATOM 550 C C . GLU A 1 74 ? -2.726 -0.971 -1.952 1.00 97.25 74 GLU A C 1
ATOM 552 O O . GLU A 1 74 ? -1.988 -1.140 -0.979 1.00 97.25 74 GLU A O 1
ATOM 557 N N . SER A 1 75 ? -3.931 -0.429 -1.848 1.00 97.81 75 SER A N 1
ATOM 558 C CA . SER A 1 75 ? -4.510 0.098 -0.619 1.00 97.81 75 SER A CA 1
ATOM 559 C C . SER A 1 75 ? -5.923 -0.442 -0.396 1.00 97.81 75 SER A C 1
ATOM 561 O O . SER A 1 75 ? -6.486 -1.159 -1.230 1.00 97.81 75 SER A O 1
ATOM 563 N N . LEU A 1 76 ? -6.516 -0.144 0.765 1.00 98.62 76 LEU A N 1
ATOM 564 C CA . LEU A 1 76 ? -7.869 -0.614 1.085 1.00 98.62 76 LEU A CA 1
ATOM 565 C C . LEU A 1 76 ? -8.908 -0.068 0.100 1.00 98.62 76 LEU A C 1
ATOM 567 O O . LEU A 1 76 ? -9.826 -0.801 -0.277 1.00 98.62 76 LEU A O 1
ATOM 571 N N . PHE A 1 77 ? -8.742 1.186 -0.321 1.00 97.75 77 PHE A N 1
ATOM 572 C CA . PHE A 1 77 ? -9.614 1.890 -1.256 1.00 97.75 77 PHE A CA 1
ATOM 573 C C . PHE A 1 77 ? -8.797 2.606 -2.326 1.00 97.75 77 PHE A C 1
ATOM 575 O O . PHE A 1 77 ? -7.732 3.146 -2.041 1.00 97.75 77 PHE A O 1
ATOM 582 N N . ILE A 1 78 ? -9.338 2.682 -3.538 1.00 93.31 78 ILE A N 1
ATOM 583 C CA . ILE A 1 78 ? -8.764 3.445 -4.652 1.00 93.31 78 ILE A CA 1
ATOM 584 C C . ILE A 1 78 ? -9.784 4.410 -5.236 1.00 93.31 78 ILE A C 1
ATOM 586 O O . ILE A 1 78 ? -10.974 4.344 -4.929 1.00 93.31 78 ILE A O 1
ATOM 590 N N . GLN A 1 79 ? -9.308 5.288 -6.108 1.00 93.12 79 GLN A N 1
ATOM 591 C CA . GLN A 1 79 ? -10.160 6.049 -7.003 1.00 93.12 79 GLN A CA 1
ATOM 592 C C . GLN A 1 79 ? -10.398 5.242 -8.289 1.00 93.12 79 GLN A C 1
ATOM 594 O O . GLN A 1 79 ? -9.449 4.767 -8.908 1.00 93.12 79 GLN A O 1
ATOM 599 N N . ASP A 1 80 ? -11.663 5.057 -8.654 1.00 91.69 80 ASP A N 1
ATOM 600 C CA . ASP A 1 80 ? -12.085 4.477 -9.928 1.00 91.69 80 ASP A CA 1
ATOM 601 C C . ASP A 1 80 ? -11.866 5.483 -11.074 1.00 91.69 80 ASP A C 1
ATOM 603 O O . ASP A 1 80 ? -11.622 6.671 -10.853 1.00 91.69 80 ASP A O 1
ATOM 607 N N . PHE A 1 81 ? -11.977 5.023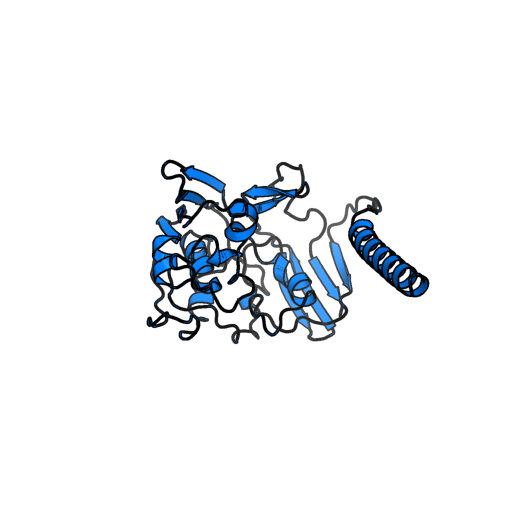 -12.317 1.00 86.19 81 PHE A N 1
ATOM 608 C CA . PHE A 1 81 ? -11.729 5.821 -13.523 1.00 86.19 81 PHE A CA 1
ATOM 609 C C . PHE A 1 81 ? -12.703 6.993 -13.704 1.00 86.19 81 PHE A C 1
ATOM 611 O O . PHE A 1 81 ? -12.396 7.940 -14.427 1.00 86.19 81 PHE A O 1
ATOM 618 N N . ASP A 1 82 ? -13.862 6.952 -13.047 1.00 89.19 82 ASP A N 1
ATOM 619 C CA . ASP A 1 82 ? -14.834 8.048 -13.013 1.00 89.19 82 ASP A CA 1
ATOM 620 C C . ASP A 1 82 ? -14.595 9.046 -11.859 1.00 89.19 82 ASP A C 1
ATOM 622 O O . ASP A 1 82 ? -15.339 10.016 -11.709 1.00 89.19 82 ASP A O 1
ATOM 626 N N . GLY A 1 83 ? -13.548 8.834 -11.053 1.00 88.94 83 GLY A N 1
ATOM 627 C CA . GLY A 1 83 ? -13.196 9.662 -9.902 1.00 88.94 83 GLY A CA 1
ATOM 628 C C . GLY A 1 83 ? -13.828 9.218 -8.578 1.00 88.94 83 GLY A C 1
ATOM 629 O O . GLY A 1 83 ? -13.494 9.785 -7.531 1.00 88.94 83 GLY A O 1
ATOM 630 N N . THR A 1 84 ? -14.701 8.207 -8.580 1.00 92.06 84 THR A N 1
ATOM 631 C CA . THR A 1 84 ? -15.384 7.720 -7.372 1.00 92.06 84 THR A CA 1
ATOM 632 C C . THR A 1 84 ? -14.452 6.865 -6.520 1.00 92.06 84 THR A C 1
ATOM 634 O O . THR A 1 84 ? -13.667 6.076 -7.031 1.00 92.06 84 THR A O 1
ATOM 637 N N . THR A 1 85 ? -14.528 6.976 -5.194 1.00 94.69 85 THR A N 1
ATOM 638 C CA . THR A 1 85 ? -13.754 6.103 -4.300 1.00 94.69 85 THR A CA 1
ATOM 639 C C . THR A 1 85 ? -14.427 4.740 -4.149 1.00 94.69 85 THR A C 1
ATOM 641 O O . THR A 1 85 ? -15.596 4.669 -3.771 1.00 94.69 85 THR A O 1
ATOM 644 N N . ILE A 1 86 ? -13.684 3.659 -4.396 1.00 95.31 86 ILE A N 1
ATOM 645 C CA . ILE A 1 86 ? -14.182 2.280 -4.344 1.00 95.31 86 ILE A CA 1
ATOM 646 C C . ILE A 1 86 ? -13.286 1.379 -3.474 1.00 95.31 86 ILE A C 1
ATOM 648 O O . ILE A 1 86 ? -12.076 1.607 -3.394 1.00 95.31 86 ILE A O 1
ATOM 652 N N . PRO A 1 87 ? -13.842 0.337 -2.827 1.00 97.00 87 PRO A N 1
ATOM 653 C CA . PRO A 1 87 ? -13.045 -0.691 -2.160 1.00 97.00 87 PRO A CA 1
ATOM 654 C C . PRO A 1 87 ? -12.169 -1.468 -3.157 1.00 97.00 87 PRO A C 1
ATOM 656 O O . PRO A 1 87 ? -12.658 -1.885 -4.209 1.00 97.00 87 PRO A O 1
ATOM 659 N N . LEU A 1 88 ? -10.906 -1.720 -2.800 1.00 96.56 88 LEU A N 1
ATOM 660 C CA . LEU A 1 88 ? -9.975 -2.558 -3.567 1.00 96.56 88 LEU A CA 1
ATOM 661 C C . LEU A 1 88 ? -9.565 -3.797 -2.756 1.00 96.56 88 LEU A C 1
ATOM 663 O O . LEU A 1 88 ? -10.157 -4.874 -2.922 1.00 96.56 88 LEU A O 1
ATOM 667 N N . LEU A 1 89 ? -8.602 -3.631 -1.837 1.00 98.50 89 LEU A N 1
ATOM 668 C CA . LEU A 1 89 ? -8.208 -4.670 -0.880 1.00 98.50 89 LEU A CA 1
ATOM 669 C C . LEU A 1 89 ? -9.257 -4.856 0.223 1.00 98.50 89 LEU A C 1
ATOM 671 O O . LEU A 1 89 ? -9.362 -5.934 0.811 1.00 98.50 89 LEU A O 1
ATOM 675 N N . ALA A 1 90 ? -10.071 -3.832 0.489 1.00 98.44 90 ALA A N 1
ATOM 676 C CA . ALA A 1 90 ? -11.294 -3.998 1.256 1.00 98.44 90 ALA A CA 1
ATOM 677 C C . ALA A 1 90 ? -12.324 -4.789 0.427 1.00 98.44 90 ALA A C 1
ATOM 679 O O . ALA A 1 90 ? -12.674 -4.417 -0.692 1.00 98.44 90 ALA A O 1
ATOM 680 N N . GLN A 1 91 ? -12.841 -5.879 0.990 1.00 97.31 91 GLN A N 1
ATOM 681 C CA . GLN A 1 91 ? -13.951 -6.637 0.410 1.00 97.31 91 GLN A CA 1
ATOM 682 C C . GLN A 1 91 ? -15.295 -5.963 0.705 1.00 97.31 91 GLN A C 1
ATOM 684 O O . GLN A 1 91 ? -16.199 -5.988 -0.131 1.00 97.31 91 GLN A O 1
ATOM 689 N N . ASN A 1 92 ? -15.438 -5.406 1.908 1.00 97.06 92 ASN A N 1
ATOM 690 C CA . ASN A 1 92 ? -16.570 -4.592 2.336 1.00 97.06 92 ASN A CA 1
ATOM 691 C C . ASN A 1 92 ? -16.171 -3.729 3.544 1.00 97.06 92 ASN A C 1
ATOM 693 O O . ASN A 1 92 ? -15.102 -3.911 4.133 1.00 97.06 92 ASN A O 1
ATOM 697 N N . TYR A 1 93 ? -17.046 -2.797 3.916 1.00 98.25 93 TYR A N 1
ATOM 698 C CA . TYR A 1 93 ? -16.894 -1.993 5.119 1.00 98.25 93 TYR A CA 1
ATOM 699 C C . TYR A 1 93 ? -18.257 -1.626 5.711 1.00 98.25 93 TYR A C 1
ATOM 701 O O . TYR A 1 93 ? -19.274 -1.615 5.016 1.00 98.25 93 TYR A O 1
ATOM 709 N N . THR A 1 94 ? -18.261 -1.273 6.991 1.00 98.12 94 THR A N 1
ATOM 710 C CA . THR A 1 94 ? -19.391 -0.627 7.663 1.00 98.12 94 THR A CA 1
ATOM 711 C C . THR A 1 94 ? -18.929 0.682 8.280 1.00 98.12 94 THR A C 1
ATOM 713 O O . THR A 1 94 ? -17.877 0.716 8.921 1.00 98.12 94 THR A O 1
ATOM 716 N N . LEU A 1 95 ? -19.731 1.734 8.139 1.00 96.75 95 LEU A N 1
ATOM 717 C CA . LEU A 1 95 ? -19.523 3.017 8.802 1.00 96.75 95 LEU A CA 1
ATOM 718 C C . LEU A 1 95 ? -20.548 3.169 9.932 1.00 96.75 95 LEU A C 1
ATOM 720 O O . LEU A 1 95 ? -21.751 3.189 9.684 1.00 96.75 95 LEU A O 1
ATOM 724 N N . ASN A 1 96 ? -20.068 3.283 11.167 1.00 96.44 96 ASN A N 1
ATOM 725 C CA . ASN A 1 96 ? -20.881 3.581 12.337 1.00 96.44 96 ASN A CA 1
ATOM 726 C C . ASN A 1 96 ? -20.691 5.051 12.732 1.00 96.44 96 ASN A C 1
ATOM 728 O O . ASN A 1 96 ? -19.603 5.456 13.138 1.00 96.44 96 ASN A O 1
ATOM 732 N N . THR A 1 97 ? -21.765 5.833 12.639 1.00 93.44 97 THR A N 1
ATOM 733 C CA . THR A 1 97 ? -21.800 7.262 12.990 1.00 93.44 97 THR A CA 1
ATOM 734 C C . THR A 1 97 ? -22.610 7.541 14.259 1.00 93.44 97 THR A C 1
ATOM 736 O O . THR A 1 97 ? -23.055 8.667 14.463 1.00 93.44 97 THR A O 1
ATOM 739 N N . SER A 1 98 ? -22.837 6.531 15.111 1.00 92.44 98 SER A N 1
ATOM 740 C CA . SER A 1 98 ? -23.609 6.694 16.358 1.00 92.44 98 SER A CA 1
ATOM 741 C C . SER A 1 98 ? -22.984 7.736 17.290 1.00 92.44 98 SER A C 1
ATOM 743 O O . SER A 1 98 ? -23.705 8.460 17.970 1.00 92.44 98 SER A O 1
ATOM 745 N N . ASN A 1 99 ? -21.649 7.843 17.288 1.00 89.12 99 ASN A N 1
ATOM 746 C CA . ASN A 1 99 ? -20.946 9.019 17.784 1.00 89.12 99 ASN A CA 1
ATOM 747 C C . ASN A 1 99 ? -20.552 9.895 16.579 1.00 89.12 99 ASN A C 1
ATOM 749 O O . ASN A 1 99 ? -19.595 9.553 15.882 1.00 89.12 99 ASN A O 1
ATOM 753 N N . PRO A 1 100 ? -21.250 11.013 16.316 1.00 82.69 100 PRO A N 1
ATOM 754 C CA . PRO A 1 100 ? -20.969 11.844 15.148 1.00 82.69 100 PRO A CA 1
ATOM 755 C C . PRO A 1 100 ? -19.597 12.523 15.219 1.00 82.69 100 PRO A C 1
ATOM 757 O O . PRO A 1 100 ? -19.065 12.899 14.183 1.00 82.69 100 PRO A O 1
ATOM 760 N N . ASN A 1 101 ? -19.003 12.649 16.410 1.00 86.88 101 ASN A N 1
ATOM 761 C CA . ASN A 1 101 ? -17.684 13.253 16.578 1.00 86.88 101 ASN A CA 1
ATOM 762 C C . ASN A 1 101 ? -16.549 12.254 16.350 1.00 86.88 101 ASN A C 1
ATOM 764 O O . ASN A 1 101 ? -15.437 12.676 16.079 1.00 86.88 101 ASN A O 1
ATOM 768 N N . GLN A 1 102 ? -16.813 10.948 16.442 1.00 91.00 102 GLN A N 1
ATOM 769 C CA . GLN A 1 102 ? -15.805 9.906 16.234 1.00 91.00 102 GLN A CA 1
ATOM 770 C C . GLN A 1 102 ? -16.391 8.747 15.420 1.00 91.00 102 GLN A C 1
ATOM 772 O O . GLN A 1 102 ? -16.712 7.690 15.977 1.00 91.00 102 GLN A O 1
ATOM 777 N N . PRO A 1 103 ? -16.595 8.937 14.104 1.00 95.62 103 PRO A N 1
ATOM 778 C CA . PRO A 1 103 ? -17.062 7.865 13.241 1.00 95.62 103 PRO A CA 1
ATOM 779 C C . PRO A 1 103 ? -16.114 6.664 13.267 1.00 95.62 103 PRO A C 1
ATOM 781 O O . PRO A 1 103 ? -14.891 6.817 13.275 1.00 95.62 103 PRO A O 1
ATOM 784 N N . VAL A 1 104 ? -16.686 5.463 13.224 1.00 97.94 104 VAL A N 1
ATOM 785 C CA . VAL A 1 104 ? -15.932 4.205 13.231 1.00 97.94 104 VAL A CA 1
ATOM 786 C C . VAL A 1 104 ? -16.159 3.461 11.922 1.00 97.94 104 VAL A C 1
ATOM 788 O O . VAL A 1 104 ? -17.289 3.105 11.588 1.00 97.94 104 VAL A O 1
ATOM 791 N N . VAL A 1 105 ? -15.082 3.181 11.194 1.00 98.25 105 VAL A N 1
ATOM 792 C CA . VAL A 1 105 ? -15.081 2.360 9.980 1.00 98.25 105 VAL A CA 1
ATOM 793 C C . VAL A 1 105 ? -14.537 0.982 10.321 1.00 98.25 105 VAL A C 1
ATOM 795 O O . VAL A 1 105 ? -13.403 0.844 10.762 1.00 98.25 105 VAL A O 1
ATOM 798 N N . THR A 1 106 ? -15.334 -0.059 10.107 1.00 98.69 106 THR A N 1
ATOM 799 C CA . THR A 1 106 ? -14.868 -1.449 10.212 1.00 98.69 106 THR A CA 1
ATOM 800 C C . THR A 1 106 ? -14.737 -2.022 8.813 1.00 98.69 106 THR A C 1
ATOM 802 O O . THR A 1 106 ? -15.691 -1.968 8.042 1.00 98.69 106 THR A O 1
ATOM 805 N N . VAL A 1 107 ? -13.558 -2.539 8.480 1.00 98.81 107 VAL A N 1
ATOM 806 C CA . VAL A 1 107 ? -13.213 -3.052 7.151 1.00 98.81 107 VAL A CA 1
ATOM 807 C C . VAL A 1 107 ? -13.022 -4.555 7.223 1.00 98.81 107 VAL A C 1
ATOM 809 O O . VAL A 1 107 ? -12.227 -5.028 8.036 1.00 98.81 107 VAL A O 1
ATOM 812 N N . THR A 1 108 ? -13.685 -5.283 6.326 1.00 98.81 108 THR A N 1
ATOM 813 C CA . THR A 1 108 ? -13.353 -6.682 6.043 1.00 98.81 108 THR A CA 1
ATOM 814 C C . THR A 1 108 ? -12.406 -6.726 4.854 1.00 98.81 108 THR A C 1
ATOM 816 O O . THR A 1 108 ? -12.731 -6.252 3.764 1.00 98.81 108 THR A O 1
ATOM 819 N N . ILE A 1 109 ? -11.233 -7.304 5.059 1.00 98.56 109 ILE A N 1
ATOM 820 C CA . ILE A 1 109 ? -10.173 -7.441 4.066 1.00 98.56 109 ILE A CA 1
ATOM 821 C C . ILE A 1 109 ? -10.471 -8.630 3.157 1.00 98.56 109 ILE A C 1
ATOM 823 O O . ILE A 1 109 ? -11.007 -9.654 3.588 1.00 98.56 109 ILE A O 1
ATOM 827 N N . ARG A 1 110 ? -10.122 -8.487 1.882 1.00 97.69 110 ARG A N 1
ATOM 828 C CA . ARG A 1 110 ? -10.245 -9.546 0.888 1.00 97.69 110 ARG A CA 1
ATOM 829 C C . ARG A 1 110 ? -9.265 -10.686 1.172 1.00 97.69 110 ARG A C 1
ATOM 831 O O . ARG A 1 110 ? -8.078 -10.459 1.376 1.00 97.69 110 ARG A O 1
ATOM 838 N N . GLN A 1 111 ? -9.780 -11.910 1.146 1.00 97.69 111 GLN A N 1
ATOM 839 C CA . GLN A 1 111 ? -8.988 -13.139 1.251 1.00 97.69 111 GLN A CA 1
ATOM 840 C C . GLN A 1 111 ? -8.443 -13.553 -0.124 1.00 97.69 111 GLN A C 1
ATOM 842 O O . GLN A 1 111 ? -8.970 -13.143 -1.159 1.00 97.69 111 GLN A O 1
ATOM 847 N N . GLY A 1 112 ? -7.403 -14.382 -0.140 1.00 97.06 112 GLY A N 1
ATOM 848 C CA . GLY A 1 112 ? -6.726 -14.855 -1.348 1.00 97.06 112 GLY A CA 1
ATOM 849 C C . GLY A 1 112 ? -5.821 -13.812 -2.008 1.00 97.06 112 GLY A C 1
ATOM 850 O O . GLY A 1 112 ? -5.426 -13.988 -3.161 1.00 97.06 112 GLY A O 1
ATOM 851 N N . VAL A 1 113 ? -5.504 -12.723 -1.305 1.00 98.50 113 VAL A N 1
ATOM 852 C CA . VAL A 1 113 ? -4.566 -11.690 -1.758 1.00 98.50 113 VAL A CA 1
ATOM 853 C C . VAL A 1 113 ? -3.178 -12.031 -1.233 1.00 98.50 113 VAL A C 1
ATOM 855 O O . VAL A 1 113 ? -3.004 -12.176 -0.029 1.00 98.50 113 VAL A O 1
ATOM 858 N N . TYR A 1 114 ? -2.178 -12.127 -2.108 1.00 98.56 114 TYR A N 1
ATOM 859 C CA . TYR A 1 114 ? -0.807 -12.467 -1.721 1.00 98.56 114 TYR A CA 1
ATOM 860 C C . TYR A 1 114 ? 0.154 -11.333 -2.043 1.00 98.56 114 TYR A C 1
ATOM 862 O O . TYR A 1 114 ? 0.089 -10.748 -3.125 1.00 98.56 114 TYR A O 1
ATOM 870 N N . PHE A 1 115 ? 1.085 -11.079 -1.126 1.00 98.69 115 PHE A N 1
ATOM 871 C CA . PHE A 1 115 ? 2.277 -10.302 -1.441 1.00 98.69 115 PHE A CA 1
ATOM 872 C C . PHE A 1 115 ? 3.140 -11.060 -2.447 1.00 98.69 115 PHE A C 1
ATOM 874 O O . PHE A 1 115 ? 3.250 -12.285 -2.363 1.00 98.69 115 PHE A O 1
ATOM 881 N N . ILE A 1 116 ? 3.762 -10.346 -3.379 1.00 98.19 116 ILE A N 1
ATOM 882 C CA . ILE A 1 116 ? 4.551 -10.940 -4.458 1.00 98.19 116 ILE A CA 1
ATOM 883 C C . ILE A 1 116 ? 6.021 -10.599 -4.287 1.00 98.19 116 ILE A C 1
ATOM 885 O O . ILE A 1 116 ? 6.392 -9.429 -4.212 1.00 98.19 116 ILE A O 1
ATOM 889 N N . TYR A 1 117 ? 6.869 -11.627 -4.261 1.00 97.88 117 TYR A N 1
ATOM 890 C CA . TYR A 1 117 ? 8.308 -11.426 -4.276 1.00 97.88 117 TYR A CA 1
ATOM 891 C C . TYR A 1 117 ? 8.731 -10.693 -5.558 1.00 97.88 117 TYR A C 1
ATOM 893 O O . TYR A 1 117 ? 8.436 -11.168 -6.662 1.00 97.88 117 TYR A O 1
ATOM 901 N N . PRO A 1 118 ? 9.471 -9.579 -5.438 1.00 97.19 118 PRO A N 1
ATOM 902 C CA . PRO A 1 118 ? 10.103 -8.963 -6.589 1.00 97.19 118 PRO A CA 1
ATOM 903 C C . PRO 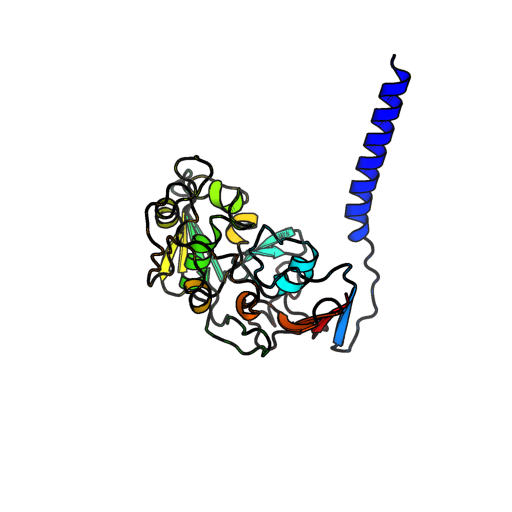A 1 118 ? 11.153 -9.913 -7.170 1.00 97.19 118 PRO A C 1
ATOM 905 O O . PRO A 1 118 ? 11.581 -10.883 -6.539 1.00 97.19 118 PRO A O 1
ATOM 908 N N . ILE A 1 119 ? 11.573 -9.638 -8.398 1.00 95.75 119 ILE A N 1
ATOM 909 C CA . ILE A 1 119 ? 12.485 -10.434 -9.224 1.00 95.75 119 ILE A CA 1
ATOM 910 C C . ILE A 1 119 ? 11.878 -11.746 -9.736 1.00 95.75 119 ILE A C 1
ATOM 912 O O . ILE A 1 119 ? 11.964 -12.024 -10.930 1.00 95.75 119 ILE A O 1
ATOM 916 N N . ASN A 1 120 ? 11.238 -12.548 -8.882 1.00 94.31 120 ASN A N 1
ATOM 917 C CA . ASN A 1 120 ? 10.739 -13.874 -9.269 1.00 94.31 120 ASN A CA 1
ATOM 918 C C . ASN A 1 120 ? 9.209 -13.973 -9.433 1.00 94.31 120 ASN A C 1
ATOM 920 O O . ASN A 1 120 ? 8.738 -14.956 -10.003 1.00 94.31 120 ASN A O 1
ATOM 924 N N . GLY A 1 121 ? 8.432 -12.991 -8.964 1.00 95.94 121 GLY A N 1
ATOM 925 C CA . GLY A 1 121 ? 6.975 -12.955 -9.142 1.00 95.94 121 GLY A CA 1
ATOM 926 C C . GLY A 1 121 ? 6.200 -14.016 -8.361 1.00 95.94 121 GLY A C 1
ATOM 927 O O 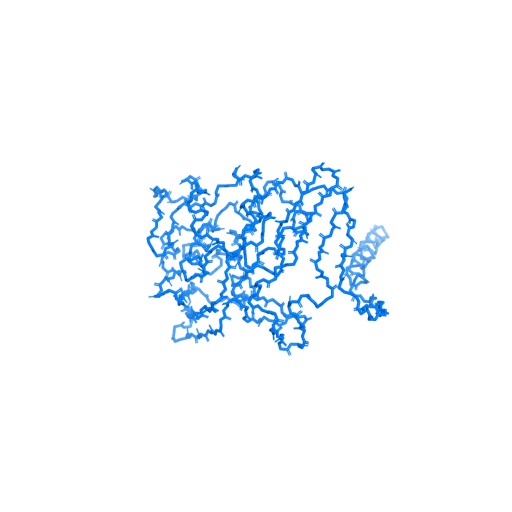. GLY A 1 121 ? 5.024 -14.262 -8.642 1.00 95.94 121 GLY A O 1
ATOM 928 N N . THR A 1 122 ? 6.847 -14.692 -7.412 1.00 97.25 122 THR A N 1
ATOM 929 C CA . THR A 1 122 ? 6.217 -15.775 -6.653 1.00 97.25 122 THR A CA 1
ATOM 930 C C . THR A 1 122 ? 5.384 -15.221 -5.494 1.00 97.25 122 THR A C 1
ATOM 932 O O . THR A 1 122 ? 5.812 -14.272 -4.831 1.00 97.25 122 THR A O 1
ATOM 935 N N . PRO A 1 123 ? 4.199 -15.795 -5.214 1.00 97.81 123 PRO A N 1
ATOM 936 C CA . PRO A 1 123 ? 3.446 -15.460 -4.012 1.00 97.81 123 PRO A CA 1
ATOM 937 C C . PRO A 1 123 ? 4.262 -15.759 -2.750 1.00 97.81 123 PRO A C 1
ATOM 939 O O . PRO A 1 123 ? 4.826 -16.844 -2.614 1.00 97.81 123 PRO A O 1
ATOM 942 N N . ALA A 1 124 ? 4.303 -14.802 -1.828 1.00 97.12 124 ALA A N 1
ATOM 943 C CA . ALA A 1 124 ? 4.966 -14.923 -0.538 1.00 97.12 124 ALA A CA 1
ATOM 944 C C . ALA A 1 124 ? 3.992 -15.463 0.517 1.00 97.12 124 ALA A C 1
ATOM 946 O O . ALA A 1 124 ? 3.869 -16.670 0.718 1.00 97.12 124 ALA A O 1
ATOM 947 N N . TYR A 1 125 ? 3.269 -14.572 1.191 1.00 97.88 125 TYR A N 1
ATOM 948 C CA . TYR A 1 125 ? 2.219 -14.933 2.133 1.00 97.88 125 TYR A CA 1
ATOM 949 C C . TYR A 1 125 ? 0.980 -14.078 1.899 1.00 97.88 125 TYR A C 1
ATOM 951 O O . TYR A 1 125 ? 1.033 -13.028 1.255 1.00 97.88 125 TYR A O 1
ATOM 959 N N . GLU A 1 126 ? -0.142 -14.584 2.393 1.00 98.31 126 GLU A N 1
ATOM 960 C CA . GLU A 1 126 ? -1.435 -13.936 2.245 1.00 98.31 126 GLU A CA 1
ATOM 961 C C . GLU A 1 126 ? -1.488 -12.658 3.089 1.00 98.31 126 GLU A C 1
ATOM 963 O O . GLU A 1 126 ? -1.121 -12.674 4.266 1.00 98.31 126 GLU A O 1
ATOM 968 N N . LEU A 1 127 ? -1.932 -11.560 2.484 1.00 98.62 127 LEU A N 1
ATOM 969 C CA . LEU A 1 127 ? -2.190 -10.302 3.169 1.00 98.62 127 LEU A CA 1
ATOM 970 C C . LEU A 1 127 ? -3.255 -10.519 4.243 1.00 98.62 127 LEU A C 1
ATOM 972 O O . LEU A 1 127 ? -4.259 -11.174 3.999 1.00 98.62 127 LEU A O 1
ATOM 976 N N . THR A 1 128 ? -3.060 -9.946 5.427 1.00 98.69 128 THR A N 1
ATOM 977 C CA . THR A 1 128 ? -4.008 -10.027 6.546 1.00 98.69 128 THR A CA 1
ATOM 978 C C . THR A 1 128 ? -4.232 -8.658 7.187 1.00 98.69 128 THR A C 1
ATOM 980 O O . THR A 1 128 ? -3.525 -7.686 6.919 1.00 98.69 128 THR A O 1
ATOM 983 N N . ALA A 1 129 ? -5.178 -8.582 8.125 1.00 98.75 129 ALA A N 1
ATOM 984 C CA . ALA A 1 129 ? -5.391 -7.419 8.989 1.00 98.75 129 ALA A CA 1
ATOM 985 C C . ALA A 1 129 ? -4.129 -6.960 9.718 1.00 98.75 129 ALA A C 1
ATOM 987 O O . ALA A 1 129 ? -3.983 -5.775 10.008 1.00 98.75 129 ALA A O 1
ATOM 988 N N . LYS A 1 130 ? -3.202 -7.880 9.984 1.00 98.62 130 LYS A N 1
ATOM 989 C CA . LYS A 1 130 ? -1.928 -7.560 10.610 1.00 98.62 130 LYS A CA 1
ATOM 990 C C . LYS A 1 130 ? -1.068 -6.648 9.739 1.00 98.62 130 LYS A C 1
ATOM 992 O O . LYS A 1 130 ? -0.483 -5.704 10.255 1.00 98.62 130 LYS A O 1
ATOM 997 N N . ASP A 1 131 ? -1.014 -6.921 8.438 1.00 98.81 131 ASP A N 1
ATOM 998 C CA . ASP A 1 131 ? -0.259 -6.125 7.468 1.00 98.81 131 ASP A CA 1
ATOM 999 C C . ASP A 1 131 ? -0.876 -4.737 7.312 1.00 98.81 131 ASP A C 1
ATOM 1001 O O . ASP A 1 131 ? -0.164 -3.737 7.278 1.00 98.81 131 ASP A O 1
ATOM 1005 N N . VAL A 1 132 ? -2.210 -4.659 7.323 1.00 98.81 132 VAL A N 1
ATOM 1006 C CA . VAL A 1 132 ? -2.932 -3.383 7.309 1.00 98.81 132 VAL A CA 1
ATOM 1007 C C . VAL A 1 132 ? -2.603 -2.559 8.549 1.00 98.81 132 VAL A C 1
ATOM 1009 O O . VAL A 1 132 ? -2.111 -1.444 8.411 1.00 98.81 132 VAL A O 1
ATOM 1012 N N . VAL A 1 133 ? -2.804 -3.107 9.752 1.00 98.75 133 VAL A N 1
ATOM 1013 C CA . VAL A 1 133 ? -2.475 -2.410 11.008 1.00 98.75 133 VAL A CA 1
ATOM 1014 C C . VAL A 1 133 ? -1.016 -1.966 10.994 1.00 98.75 133 VAL A C 1
ATOM 1016 O O . VAL A 1 133 ? -0.734 -0.794 11.219 1.00 98.75 133 VAL A O 1
ATOM 1019 N N . PHE A 1 134 ? -0.097 -2.862 10.640 1.00 98.50 134 PHE A N 1
ATOM 1020 C CA . PHE A 1 134 ? 1.315 -2.525 10.546 1.00 98.50 134 PHE A CA 1
ATOM 1021 C C . PHE A 1 134 ? 1.597 -1.363 9.592 1.00 98.50 134 PHE A C 1
ATOM 1023 O O . PHE A 1 134 ? 2.340 -0.461 9.961 1.00 98.50 134 PHE A O 1
ATOM 1030 N N . SER A 1 135 ? 0.985 -1.345 8.408 1.00 98.25 135 SER A N 1
ATOM 1031 C CA . SER A 1 135 ? 1.208 -0.298 7.403 1.00 98.25 135 SER A CA 1
ATOM 1032 C C . SER A 1 135 ? 0.837 1.084 7.935 1.00 98.25 135 SER A C 1
ATOM 1034 O O . SER A 1 135 ? 1.629 2.017 7.833 1.00 98.25 135 SER A O 1
ATOM 1036 N N . TYR A 1 136 ? -0.326 1.207 8.580 1.00 97.94 136 TYR A N 1
ATOM 1037 C CA . TYR A 1 136 ? -0.763 2.472 9.175 1.00 97.94 136 TYR A CA 1
ATOM 1038 C C . TYR A 1 136 ? 0.154 2.934 10.304 1.00 97.94 136 TYR A C 1
ATOM 1040 O O . TYR A 1 136 ? 0.487 4.112 10.372 1.00 97.94 136 TYR A O 1
ATOM 1048 N N . PHE A 1 137 ? 0.595 2.018 11.169 1.00 95.94 137 PHE A N 1
ATOM 1049 C CA . PHE A 1 137 ? 1.534 2.358 12.234 1.00 95.94 137 PHE A CA 1
ATOM 1050 C C . PHE A 1 137 ? 2.905 2.751 11.666 1.00 95.94 137 PHE A C 1
ATOM 1052 O O . PHE A 1 137 ? 3.427 3.808 12.004 1.00 95.94 137 PHE A O 1
ATOM 1059 N N . ALA A 1 138 ? 3.493 1.940 10.791 1.00 95.31 138 ALA A N 1
ATOM 1060 C CA . ALA A 1 138 ? 4.866 2.122 10.329 1.00 95.31 138 ALA A CA 1
ATOM 1061 C C . ALA A 1 138 ? 5.040 3.324 9.383 1.00 95.31 138 ALA A C 1
ATOM 1063 O O . ALA A 1 138 ? 6.113 3.928 9.361 1.00 95.31 138 ALA A O 1
ATOM 1064 N N . LEU A 1 139 ? 4.000 3.691 8.622 1.00 94.56 139 LEU A N 1
ATOM 1065 C CA . LEU A 1 139 ? 4.036 4.798 7.657 1.00 94.56 139 LEU A CA 1
ATOM 1066 C C . LEU A 1 139 ? 3.625 6.157 8.249 1.00 94.56 139 LEU A C 1
ATOM 1068 O O . LEU A 1 139 ? 3.716 7.164 7.545 1.00 94.56 139 LEU A O 1
ATOM 1072 N N . ARG A 1 140 ? 3.209 6.210 9.524 1.00 92.88 140 ARG A N 1
ATOM 1073 C CA . ARG A 1 140 ? 2.636 7.413 10.163 1.00 92.88 140 ARG A CA 1
ATOM 1074 C C . ARG A 1 140 ? 3.579 8.612 10.267 1.00 92.88 140 ARG A C 1
ATOM 1076 O O . ARG A 1 140 ? 3.115 9.719 10.502 1.00 92.88 140 ARG A O 1
ATOM 1083 N N . TYR A 1 141 ? 4.886 8.407 10.110 1.00 91.69 141 TYR A N 1
ATOM 1084 C CA . TYR A 1 141 ? 5.881 9.472 10.203 1.00 91.69 141 TYR A CA 1
ATOM 1085 C C . TYR A 1 141 ? 7.057 9.252 9.252 1.00 91.69 141 TYR A C 1
ATOM 1087 O O . TYR A 1 141 ? 7.414 8.116 8.950 1.00 91.69 141 TYR A O 1
ATOM 1095 N N . GLY A 1 142 ? 7.681 10.342 8.792 1.00 87.44 142 GLY A N 1
ATOM 1096 C CA . GLY A 1 142 ? 8.907 10.291 7.986 1.00 87.44 142 GLY A CA 1
ATOM 1097 C C . GLY A 1 142 ? 8.726 9.728 6.572 1.00 87.44 142 GLY A C 1
ATOM 1098 O O . GLY A 1 142 ? 9.718 9.463 5.898 1.00 87.44 142 GLY A O 1
ATOM 1099 N N . THR A 1 143 ? 7.480 9.560 6.124 1.00 88.62 143 THR A N 1
ATOM 1100 C CA . THR A 1 143 ? 7.117 9.077 4.786 1.00 88.62 143 THR A CA 1
ATOM 1101 C C . THR A 1 143 ? 6.207 10.082 4.080 1.00 88.62 143 THR A C 1
ATOM 1103 O O . THR A 1 143 ? 5.678 11.007 4.700 1.00 88.62 143 THR A O 1
ATOM 1106 N N . LEU A 1 144 ? 5.952 9.863 2.789 1.00 82.81 144 LEU A N 1
ATOM 1107 C CA . LEU A 1 144 ? 4.974 10.638 2.012 1.00 82.81 144 LEU A CA 1
ATOM 1108 C C . LEU A 1 144 ? 3.534 10.505 2.545 1.00 82.81 144 LEU A C 1
ATOM 1110 O O . LEU A 1 144 ? 2.669 11.295 2.174 1.00 82.81 144 LEU A O 1
ATOM 1114 N N . TYR A 1 145 ? 3.283 9.534 3.431 1.00 86.88 145 TYR A N 1
ATOM 1115 C CA . TYR A 1 145 ? 1.966 9.226 3.986 1.00 86.88 145 TYR A CA 1
ATOM 1116 C C . TYR A 1 145 ? 1.726 9.811 5.384 1.00 86.88 145 TYR A C 1
ATOM 1118 O O . TYR A 1 145 ? 0.601 9.776 5.861 1.00 86.88 145 TYR A O 1
ATOM 1126 N N . ALA A 1 146 ? 2.744 10.394 6.020 1.00 83.75 146 ALA A N 1
ATOM 1127 C CA . ALA A 1 146 ? 2.709 10.874 7.404 1.00 83.75 146 ALA A CA 1
ATOM 1128 C C . ALA A 1 146 ? 1.914 12.174 7.653 1.00 83.75 146 ALA A C 1
ATOM 1130 O O . ALA A 1 146 ? 1.653 12.528 8.797 1.00 83.75 146 ALA A O 1
ATOM 1131 N N . GLY A 1 147 ? 1.576 12.923 6.599 1.00 85.56 147 GLY A N 1
ATOM 1132 C CA . GLY A 1 147 ? 0.982 14.260 6.707 1.00 85.56 147 GLY A CA 1
ATOM 1133 C C . GLY A 1 147 ? -0.517 14.263 7.020 1.00 85.56 147 GLY A C 1
ATOM 1134 O O . GLY A 1 147 ? -1.021 13.454 7.793 1.00 85.56 147 GLY A O 1
ATOM 1135 N N . THR A 1 148 ? -1.263 15.152 6.356 1.00 86.38 148 THR A N 1
ATOM 1136 C CA . THR A 1 148 ? -2.723 15.321 6.535 1.00 86.38 148 THR A CA 1
ATOM 1137 C C . THR A 1 148 ? -3.531 14.030 6.372 1.00 86.38 148 THR A C 1
ATOM 1139 O O . THR A 1 148 ? -4.634 13.924 6.902 1.00 86.38 148 THR A O 1
ATOM 1142 N N . LEU A 1 149 ? -2.976 13.045 5.662 1.00 90.31 149 LEU A N 1
ATOM 1143 C CA . LEU A 1 149 ? -3.514 11.694 5.510 1.00 90.31 149 LEU A CA 1
ATOM 1144 C C . LEU A 1 149 ? -3.675 10.959 6.851 1.00 90.31 149 LEU A C 1
ATOM 1146 O O . LEU A 1 149 ? -4.631 10.197 6.994 1.00 90.31 149 LEU A O 1
ATOM 1150 N N . MET A 1 150 ? -2.770 11.201 7.805 1.00 92.81 150 MET A N 1
ATOM 1151 C CA . MET A 1 150 ? -2.724 10.556 9.122 1.00 92.81 150 MET A CA 1
ATOM 1152 C C . MET A 1 150 ? -3.067 11.527 10.252 1.00 92.81 150 MET A C 1
ATOM 1154 O O . MET A 1 150 ? -3.813 11.155 11.152 1.00 92.81 150 MET A O 1
ATOM 1158 N N . THR A 1 151 ? -2.613 12.781 10.188 1.00 93.94 151 THR A N 1
ATOM 1159 C CA . THR A 1 151 ? -2.838 13.741 11.281 1.00 93.94 151 THR A CA 1
ATOM 1160 C C . THR A 1 151 ? -4.306 14.152 11.403 1.00 93.94 151 THR A C 1
ATOM 1162 O O . THR A 1 151 ? -4.880 14.095 12.482 1.00 93.94 151 THR A O 1
ATOM 1165 N N . ILE A 1 152 ? -5.001 14.464 10.304 1.00 93.50 152 ILE A N 1
ATOM 1166 C CA . ILE A 1 152 ? -6.428 14.839 10.375 1.00 93.50 152 ILE A CA 1
ATOM 1167 C C . ILE A 1 152 ? -7.301 13.758 11.046 1.00 93.50 152 ILE A C 1
ATOM 1169 O O . ILE A 1 152 ? -8.138 14.135 11.879 1.00 93.50 152 ILE A O 1
ATOM 1173 N N . PRO A 1 153 ? -7.178 12.460 10.690 1.00 94.44 153 PRO A N 1
ATOM 1174 C CA . PRO A 1 153 ? -7.999 11.417 11.293 1.00 94.44 153 PRO A CA 1
ATOM 1175 C C . PRO A 1 153 ? -7.494 10.878 12.638 1.00 94.44 153 PRO A C 1
ATOM 1177 O O . PRO A 1 153 ? -8.342 10.343 13.354 1.00 94.44 153 PRO A O 1
ATOM 1180 N N . PHE A 1 154 ? -6.198 10.974 12.974 1.00 96.00 154 PHE A N 1
ATOM 1181 C CA . PHE A 1 154 ? -5.604 10.198 14.081 1.00 96.00 154 PHE A CA 1
ATOM 1182 C C . PHE A 1 154 ? -4.733 10.969 15.088 1.00 96.00 154 PHE A C 1
ATOM 1184 O O . PHE A 1 154 ? -4.374 10.379 16.094 1.00 96.00 154 PHE A O 1
ATOM 1191 N N . ASP A 1 155 ? -4.365 12.228 14.847 1.00 94.38 155 ASP A N 1
ATOM 1192 C CA . ASP A 1 155 ? -3.615 13.050 15.819 1.00 94.38 155 ASP A CA 1
ATOM 1193 C C . ASP A 1 155 ? -4.614 13.549 16.871 1.00 94.38 155 ASP A C 1
ATOM 1195 O O . ASP A 1 155 ? -5.340 14.481 16.572 1.00 94.38 155 ASP A O 1
ATOM 1199 N N . ASP A 1 156 ? -4.760 12.925 18.040 1.00 93.62 156 ASP A N 1
ATOM 1200 C CA . ASP A 1 156 ? -5.771 13.260 19.059 1.00 93.62 156 ASP A CA 1
ATOM 1201 C C . ASP A 1 156 ? -5.500 14.634 19.700 1.00 93.62 156 ASP A C 1
ATOM 1203 O O . ASP A 1 156 ? -6.435 15.388 19.997 1.00 93.62 156 ASP A O 1
ATOM 1207 N N . ASN A 1 157 ? -4.229 14.980 19.902 1.00 92.56 157 ASN A N 1
ATOM 1208 C CA . ASN A 1 157 ? -3.821 16.173 20.647 1.00 92.56 157 ASN A CA 1
ATOM 1209 C C . ASN A 1 157 ? -3.666 17.441 19.764 1.00 92.56 157 ASN A C 1
ATOM 1211 O O . ASN A 1 157 ? -3.623 18.559 20.287 1.00 92.56 157 ASN A O 1
ATOM 1215 N N . ASN A 1 158 ? -3.701 17.275 18.439 1.00 91.38 158 ASN A N 1
ATOM 1216 C CA . ASN A 1 158 ? -3.533 18.292 17.403 1.00 91.38 158 ASN A CA 1
ATOM 1217 C C . ASN A 1 158 ? -2.151 18.980 17.397 1.00 91.38 158 ASN A C 1
ATOM 1219 O O . ASN A 1 158 ? -2.070 20.190 17.141 1.00 91.38 158 ASN A O 1
ATOM 1223 N N . ASP A 1 159 ? -1.078 18.251 17.691 1.00 91.56 159 ASP A N 1
ATOM 1224 C CA . ASP A 1 159 ? 0.300 18.760 17.674 1.00 91.56 159 ASP A CA 1
ATOM 1225 C C . ASP A 1 159 ? 1.003 18.616 16.309 1.00 91.56 159 ASP A C 1
ATOM 1227 O O . ASP A 1 159 ? 2.098 19.153 16.107 1.00 91.56 159 ASP A O 1
ATOM 1231 N N . GLY A 1 160 ? 0.333 17.993 15.334 1.00 90.75 160 GLY A N 1
ATOM 1232 C CA . GLY A 1 160 ? 0.829 17.792 13.976 1.00 90.75 160 GLY A CA 1
ATOM 1233 C C . GLY A 1 160 ? 1.612 16.494 13.786 1.00 90.75 160 GLY A C 1
ATOM 1234 O O . GLY A 1 160 ? 2.173 16.288 12.705 1.00 90.75 160 GLY A O 1
ATOM 1235 N N . VAL A 1 161 ? 1.650 15.628 14.794 1.00 90.81 161 VAL A N 1
ATOM 1236 C CA . VAL A 1 161 ? 2.282 14.312 14.775 1.00 90.81 161 VAL A CA 1
ATOM 1237 C C . VAL A 1 161 ? 1.248 13.269 15.208 1.00 90.81 161 VAL A C 1
ATOM 1239 O O . VAL A 1 161 ? 0.260 13.591 15.847 1.00 90.81 161 VAL A O 1
ATOM 1242 N N . VAL A 1 162 ? 1.422 12.015 14.781 1.00 92.81 162 VAL A N 1
ATOM 1243 C CA . VAL A 1 162 ? 0.599 10.905 15.276 1.00 92.81 162 VAL A CA 1
ATOM 1244 C C . VAL A 1 162 ? 1.487 9.941 16.049 1.00 92.81 162 VAL A C 1
ATOM 1246 O O . VAL A 1 162 ? 2.283 9.194 15.464 1.00 92.81 162 VAL A O 1
ATOM 1249 N N . GLU A 1 163 ? 1.355 9.960 17.366 1.00 92.50 163 GLU A N 1
ATOM 1250 C CA . GLU A 1 163 ? 2.095 9.100 18.280 1.00 92.50 163 GLU A CA 1
ATOM 1251 C C . GLU A 1 163 ? 1.581 7.654 18.238 1.00 92.50 163 GLU A C 1
ATOM 1253 O O . GLU A 1 163 ? 0.463 7.339 17.810 1.00 92.50 163 GLU A O 1
ATOM 1258 N N . TYR A 1 164 ? 2.398 6.724 18.727 1.00 92.94 164 TYR A N 1
ATOM 1259 C CA . TYR A 1 164 ? 2.029 5.313 18.800 1.00 92.94 164 TYR A CA 1
ATOM 1260 C C . TYR A 1 164 ? 0.750 5.073 19.622 1.00 92.94 164 TYR A C 1
ATOM 1262 O O . TYR A 1 164 ? -0.075 4.229 19.260 1.00 92.94 164 TYR A O 1
ATOM 1270 N N . ASN A 1 165 ? 0.567 5.810 20.722 1.00 92.38 165 ASN A N 1
ATOM 1271 C CA . ASN A 1 165 ? -0.603 5.658 21.590 1.00 92.38 165 ASN A CA 1
ATOM 1272 C C . ASN A 1 165 ? -1.893 6.144 20.915 1.00 92.38 165 ASN A C 1
ATOM 1274 O O . ASN A 1 165 ? -2.938 5.512 21.074 1.00 92.38 165 ASN A O 1
ATOM 1278 N N . GLU A 1 166 ? -1.815 7.207 20.118 1.00 94.56 166 GLU A N 1
ATOM 1279 C CA . GLU A 1 166 ? -2.944 7.695 19.323 1.00 94.56 166 GLU A CA 1
ATOM 1280 C C . GLU A 1 166 ? -3.305 6.662 18.248 1.00 94.56 166 GLU A C 1
ATOM 1282 O O . GLU A 1 166 ? -4.456 6.236 18.132 1.00 94.56 166 GLU A O 1
ATOM 1287 N N . MET A 1 167 ? -2.307 6.103 17.554 1.00 94.88 167 MET A N 1
ATOM 1288 C CA . MET A 1 167 ? -2.546 5.000 16.617 1.00 94.88 167 MET A CA 1
ATOM 1289 C C . MET A 1 167 ? -3.210 3.780 17.273 1.00 94.88 167 MET A C 1
ATOM 1291 O O . MET A 1 167 ? -4.061 3.149 16.645 1.00 94.88 167 MET A O 1
ATOM 1295 N N . LEU A 1 168 ? -2.885 3.442 18.529 1.00 94.94 168 LEU A N 1
ATOM 1296 C CA . LEU A 1 168 ? -3.562 2.364 19.271 1.00 94.94 168 LEU A CA 1
ATOM 1297 C C . LEU A 1 168 ? -5.041 2.666 19.559 1.00 94.94 168 LEU A C 1
ATOM 1299 O O . LEU A 1 168 ? -5.861 1.740 19.592 1.00 94.94 168 LEU A O 1
ATOM 1303 N N . HIS A 1 169 ? -5.401 3.933 19.769 1.00 95.38 169 HIS A N 1
ATOM 1304 C CA . HIS A 1 169 ? -6.800 4.339 19.894 1.00 95.38 169 HIS A CA 1
ATOM 1305 C C . HIS A 1 169 ? -7.547 4.208 18.567 1.00 95.38 169 HIS A C 1
ATOM 1307 O O . HIS A 1 169 ? -8.691 3.732 18.547 1.00 95.38 169 HIS A O 1
ATOM 1313 N N . HIS A 1 170 ? -6.893 4.584 17.469 1.00 97.62 170 HIS A N 1
ATOM 1314 C CA . HIS A 1 170 ? -7.548 4.746 16.181 1.00 97.62 170 HIS A CA 1
ATOM 1315 C C . HIS A 1 170 ? -7.542 3.505 15.294 1.00 97.62 170 HIS A C 1
ATOM 1317 O O . HIS A 1 170 ? -8.548 3.257 14.640 1.00 97.62 170 HIS A O 1
ATOM 1323 N N . VAL A 1 171 ? -6.479 2.700 15.271 1.00 98.31 171 VAL A N 1
ATOM 1324 C CA . VAL A 1 171 ? -6.334 1.567 14.342 1.00 98.31 171 VAL A CA 1
ATOM 1325 C C . VAL A 1 171 ? -6.227 0.255 15.109 1.00 98.31 171 VAL A C 1
ATOM 1327 O O . VAL A 1 171 ? -5.227 -0.041 15.761 1.00 98.31 171 VAL A O 1
ATOM 1330 N N . LYS A 1 172 ? -7.274 -0.570 15.014 1.00 98.19 172 LYS A N 1
ATOM 1331 C CA . LYS A 1 172 ? -7.419 -1.792 15.810 1.00 98.19 172 LYS A CA 1
ATOM 1332 C C . LYS A 1 172 ? -7.483 -3.036 14.944 1.00 98.19 172 LYS A C 1
ATOM 1334 O O . LYS A 1 172 ? -8.358 -3.184 14.092 1.00 98.19 172 LYS A O 1
ATOM 1339 N N . PHE A 1 173 ? -6.601 -3.981 15.250 1.00 98.56 173 PHE A N 1
ATOM 1340 C CA . PHE A 1 173 ? -6.750 -5.370 14.837 1.00 98.56 173 PHE A CA 1
ATOM 1341 C C . PHE A 1 173 ? -7.948 -5.992 15.565 1.00 98.56 173 PHE A C 1
ATOM 1343 O O . PHE A 1 173 ? -7.963 -6.028 16.795 1.00 98.56 173 PHE A O 1
ATOM 1350 N N . ILE A 1 174 ? -8.931 -6.504 14.822 1.00 98.56 174 ILE A N 1
ATOM 1351 C CA . ILE A 1 174 ? -10.076 -7.226 15.400 1.00 98.56 174 ILE A CA 1
ATOM 1352 C C . ILE A 1 174 ? -9.873 -8.737 15.258 1.00 98.56 174 ILE A C 1
ATOM 1354 O O . ILE A 1 174 ? -10.024 -9.489 16.217 1.00 98.56 174 ILE A O 1
ATOM 1358 N N . ASN A 1 175 ? -9.519 -9.184 14.053 1.00 98.38 175 ASN A N 1
ATOM 1359 C CA . ASN A 1 175 ? -9.149 -10.561 13.724 1.00 98.38 175 ASN A CA 1
ATOM 1360 C C . ASN A 1 175 ? -8.344 -10.565 12.412 1.00 98.38 175 ASN A C 1
ATOM 1362 O O . ASN A 1 175 ? -8.149 -9.508 11.821 1.00 98.38 175 ASN A O 1
ATOM 1366 N N . ASN A 1 176 ? -7.928 -11.739 11.921 1.00 98.12 176 ASN A N 1
ATOM 1367 C CA . ASN A 1 176 ? -7.080 -11.880 10.723 1.00 98.12 176 ASN A CA 1
ATOM 1368 C C . ASN A 1 176 ? -7.580 -11.150 9.466 1.00 98.12 176 ASN A C 1
ATOM 1370 O O . ASN A 1 176 ? -6.769 -10.859 8.593 1.00 98.12 176 ASN A O 1
ATOM 1374 N N . TRP A 1 177 ? -8.872 -10.844 9.369 1.00 98.56 177 TRP A N 1
ATOM 1375 C CA . TRP A 1 177 ? -9.488 -10.243 8.185 1.00 98.56 177 TRP A CA 1
ATOM 1376 C C . TRP A 1 177 ? -10.229 -8.947 8.484 1.00 98.56 177 TRP A C 1
ATOM 1378 O O . TRP A 1 177 ? -10.873 -8.407 7.595 1.00 98.56 177 TRP A O 1
ATOM 1388 N N . THR A 1 178 ? -10.185 -8.457 9.723 1.00 98.81 178 THR A N 1
ATOM 1389 C CA . THR A 1 178 ? -10.980 -7.301 10.141 1.00 98.81 178 THR A CA 1
ATOM 1390 C C . THR A 1 178 ? -10.111 -6.278 10.855 1.00 98.81 178 THR A C 1
ATOM 1392 O O . THR A 1 178 ? -9.468 -6.589 11.862 1.00 98.81 178 THR A O 1
ATOM 1395 N N . VAL A 1 179 ? -10.148 -5.043 10.357 1.00 98.81 179 VAL A N 1
ATOM 1396 C CA . VAL A 1 179 ? -9.514 -3.875 10.980 1.00 98.81 179 VAL A CA 1
ATOM 1397 C C . VAL A 1 179 ? -10.579 -2.826 11.247 1.00 98.81 179 VAL A C 1
ATOM 1399 O O . VAL A 1 179 ? -11.492 -2.630 10.443 1.00 98.81 179 VAL A O 1
ATOM 1402 N N . GLN A 1 180 ? -10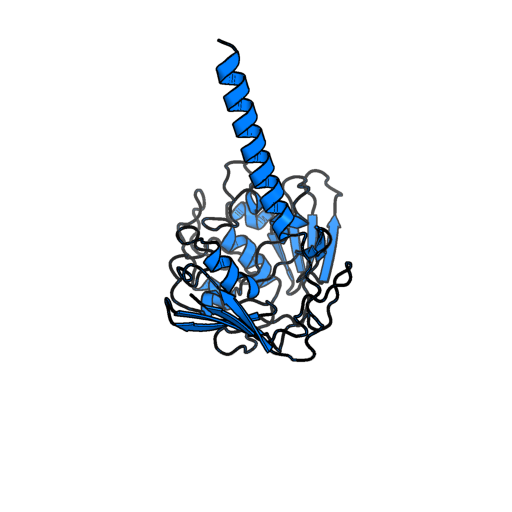.469 -2.158 12.385 1.00 98.69 180 GLN A N 1
ATOM 1403 C CA . GLN A 1 180 ? -11.324 -1.040 12.743 1.00 98.69 180 GLN A CA 1
ATOM 1404 C C . GLN A 1 180 ? -10.504 0.246 12.788 1.00 98.69 180 GLN A C 1
ATOM 1406 O O . GLN A 1 180 ? -9.430 0.277 13.383 1.00 98.69 180 GLN A O 1
ATOM 1411 N N . PHE A 1 181 ? -11.055 1.293 12.186 1.00 98.56 181 PHE A N 1
ATOM 1412 C CA . PHE A 1 181 ? -10.538 2.647 12.209 1.00 98.56 181 PHE A CA 1
ATOM 1413 C C . PHE A 1 181 ? -11.536 3.546 12.932 1.00 98.56 181 PHE A C 1
ATOM 1415 O O . PHE A 1 181 ? -12.677 3.678 12.493 1.00 98.56 181 PHE A O 1
ATOM 1422 N N . THR A 1 182 ? -11.122 4.173 14.022 1.00 97.75 182 THR A N 1
ATOM 1423 C CA . THR A 1 182 ? -11.874 5.251 14.670 1.00 97.75 182 THR A CA 1
ATOM 1424 C C . THR A 1 182 ? -11.281 6.561 14.192 1.00 97.75 182 THR A C 1
ATOM 1426 O O . THR A 1 182 ? -10.076 6.744 14.308 1.00 97.75 182 THR A O 1
ATOM 1429 N N . MET A 1 183 ? -12.084 7.473 13.658 1.00 95.88 183 MET A N 1
ATOM 1430 C CA . MET A 1 183 ? -11.607 8.820 13.342 1.00 95.88 183 MET A CA 1
ATOM 1431 C C . MET A 1 183 ? -11.708 9.690 14.595 1.00 95.88 183 MET A C 1
ATOM 1433 O O . MET A 1 183 ? -12.705 9.603 15.312 1.00 95.88 183 MET A O 1
ATOM 1437 N N . ARG A 1 184 ? -10.735 10.569 14.842 1.00 93.44 184 ARG A N 1
ATOM 1438 C CA . ARG A 1 184 ? -10.829 11.567 15.921 1.00 93.44 184 ARG A CA 1
ATOM 1439 C C . ARG A 1 184 ? -11.946 12.593 15.691 1.00 93.44 184 ARG A C 1
ATOM 1441 O O . ARG A 1 184 ? -12.470 13.172 16.635 1.00 93.44 184 ARG A O 1
ATOM 1448 N N . GLN A 1 185 ? -12.258 12.835 14.416 1.00 89.62 185 GLN A N 1
ATOM 1449 C CA . GLN A 1 185 ? -13.249 13.783 13.914 1.00 89.62 185 GLN A CA 1
ATOM 1450 C C . GLN A 1 185 ? -13.783 13.317 12.555 1.00 89.62 185 GLN A C 1
ATOM 1452 O O . GLN A 1 185 ? -13.153 12.506 11.876 1.00 89.62 185 GLN A O 1
ATOM 1457 N N . VAL A 1 186 ? -14.920 13.860 12.116 1.00 90.38 186 VAL A N 1
ATOM 1458 C CA . VAL A 1 186 ? -15.426 13.608 10.759 1.00 90.38 186 VAL A CA 1
ATOM 1459 C C . VAL A 1 186 ? -14.420 14.109 9.725 1.00 90.38 186 VAL A C 1
ATOM 1461 O O . VAL A 1 186 ? -14.063 15.286 9.718 1.00 90.38 186 VAL A O 1
ATOM 1464 N N . TYR A 1 187 ? -14.017 13.232 8.805 1.00 91.81 187 TYR A N 1
ATOM 1465 C CA . TYR A 1 187 ? -13.106 13.577 7.721 1.00 91.81 187 TYR A CA 1
ATOM 1466 C C . TYR A 1 187 ? -13.657 13.117 6.368 1.00 91.81 187 TYR A C 1
ATOM 1468 O O . TYR A 1 187 ? -13.681 11.928 6.057 1.00 91.81 187 TYR A O 1
ATOM 1476 N N . GLY A 1 188 ? -14.096 14.071 5.540 1.00 88.31 188 GLY A N 1
ATOM 1477 C CA . GLY A 1 188 ? -14.725 13.781 4.243 1.00 88.31 188 GLY A CA 1
ATOM 1478 C C . GLY A 1 188 ? -13.815 13.045 3.255 1.00 88.31 188 GLY A C 1
ATOM 1479 O O . GLY A 1 188 ? -14.303 12.266 2.444 1.00 88.31 188 GLY A O 1
ATOM 1480 N N . ASN A 1 189 ? -12.495 13.221 3.367 1.00 91.56 189 ASN A N 1
ATOM 1481 C CA . ASN A 1 189 ? -11.528 12.527 2.516 1.00 91.56 189 ASN A CA 1
ATOM 1482 C C . ASN A 1 189 ? -11.014 11.219 3.133 1.00 91.56 189 ASN A C 1
ATOM 1484 O O . ASN A 1 189 ? -10.079 10.643 2.592 1.00 91.56 189 ASN A O 1
ATOM 1488 N N . PHE A 1 190 ? -11.589 10.716 4.232 1.00 95.50 190 PHE A N 1
ATOM 1489 C CA . PHE A 1 190 ? -11.060 9.529 4.913 1.00 95.50 190 PHE A CA 1
ATOM 1490 C C . PHE A 1 190 ? -10.887 8.332 3.965 1.00 95.50 190 PHE A C 1
ATOM 1492 O O . PHE A 1 190 ? -9.808 7.751 3.896 1.00 95.50 190 PHE A O 1
ATOM 1499 N N . PHE A 1 191 ? -11.907 8.009 3.167 1.00 95.75 191 PHE A N 1
ATOM 1500 C CA . PHE A 1 191 ? -11.840 6.897 2.214 1.00 95.75 191 PHE A CA 1
ATOM 1501 C C . PHE A 1 191 ? -10.874 7.1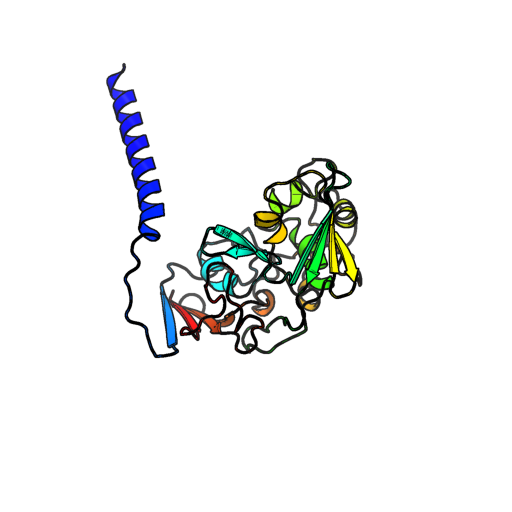63 1.049 1.00 95.75 191 PHE A C 1
ATOM 1503 O O . PHE A 1 191 ? -10.132 6.270 0.656 1.00 95.75 191 PHE A O 1
ATOM 1510 N N . LEU A 1 192 ? -10.864 8.384 0.509 1.00 91.69 192 LEU A N 1
ATOM 1511 C CA . LEU A 1 192 ? -10.042 8.738 -0.654 1.00 91.69 192 LEU A CA 1
ATOM 1512 C C . LEU A 1 192 ? -8.554 8.860 -0.309 1.00 91.69 192 LEU A C 1
ATOM 1514 O O . LEU A 1 192 ? -7.699 8.511 -1.110 1.00 91.69 192 LEU A O 1
ATOM 1518 N N . MET A 1 193 ? -8.252 9.404 0.864 1.00 91.88 193 MET A N 1
ATOM 1519 C CA . MET A 1 193 ? -6.908 9.807 1.257 1.00 91.88 193 MET A CA 1
ATOM 1520 C C . MET A 1 193 ? -6.332 8.848 2.301 1.00 91.88 193 MET A C 1
ATOM 1522 O O . MET A 1 193 ? -5.330 8.185 2.049 1.00 91.88 193 MET A O 1
ATOM 1526 N N . THR A 1 194 ? -6.981 8.711 3.457 1.00 95.75 194 THR A N 1
ATOM 1527 C CA . THR A 1 194 ? -6.472 7.871 4.554 1.00 95.75 194 THR A CA 1
ATOM 1528 C C . THR A 1 194 ? -6.557 6.383 4.223 1.00 95.75 194 THR A C 1
ATOM 1530 O O . THR A 1 194 ? -5.632 5.635 4.526 1.00 95.75 194 THR A O 1
ATOM 1533 N N . MET A 1 195 ? -7.626 5.925 3.566 1.00 96.88 195 MET A N 1
ATOM 1534 C CA . MET A 1 195 ? -7.774 4.513 3.176 1.00 96.88 195 MET A CA 1
ATOM 1535 C C . MET A 1 195 ? -7.030 4.129 1.891 1.00 96.88 195 MET A C 1
ATOM 1537 O O . MET A 1 195 ? -7.014 2.953 1.521 1.00 96.88 195 MET A O 1
ATOM 1541 N N . ASN A 1 196 ? -6.373 5.103 1.253 1.00 93.38 196 ASN A N 1
ATOM 1542 C CA . ASN A 1 196 ? -5.528 4.899 0.082 1.00 93.38 196 ASN A CA 1
ATOM 1543 C C . ASN A 1 196 ? -4.040 4.686 0.432 1.00 93.38 196 ASN A C 1
ATOM 1545 O O . ASN A 1 196 ? -3.221 4.487 -0.459 1.00 93.38 196 ASN A O 1
ATOM 1549 N N . VAL A 1 197 ? -3.688 4.659 1.723 1.00 95.62 197 VAL A N 1
ATOM 1550 C CA . VAL A 1 197 ? -2.333 4.319 2.185 1.00 95.62 197 VAL A CA 1
ATOM 1551 C C . VAL A 1 197 ? -1.946 2.908 1.701 1.00 95.62 197 VAL A C 1
ATOM 1553 O O . VAL A 1 197 ? -2.729 1.972 1.903 1.00 95.62 197 VAL A O 1
ATOM 1556 N N . PRO A 1 198 ? -0.763 2.729 1.079 1.00 96.12 198 PRO A N 1
ATOM 1557 C CA . PRO A 1 198 ? -0.268 1.425 0.650 1.00 96.12 198 PRO A CA 1
ATOM 1558 C C . PRO A 1 198 ? -0.183 0.412 1.786 1.00 96.12 198 PRO A C 1
ATOM 1560 O O . PRO A 1 198 ? 0.313 0.727 2.870 1.00 96.12 198 PRO A O 1
ATOM 1563 N N . ILE A 1 199 ? -0.605 -0.822 1.517 1.00 98.56 199 ILE A N 1
ATOM 1564 C CA . ILE A 1 199 ? -0.435 -1.933 2.451 1.00 98.56 199 ILE A CA 1
ATOM 1565 C C . ILE A 1 199 ? 0.869 -2.667 2.139 1.00 98.56 199 ILE A C 1
ATOM 1567 O O . ILE A 1 199 ? 1.082 -3.148 1.027 1.00 98.56 199 ILE A O 1
ATOM 1571 N N . ILE A 1 200 ? 1.735 -2.760 3.143 1.00 98.31 200 ILE A N 1
ATOM 1572 C CA . ILE A 1 200 ? 3.071 -3.346 3.059 1.00 98.31 200 ILE A CA 1
ATOM 1573 C C . ILE A 1 200 ? 3.186 -4.622 3.905 1.00 98.31 200 ILE A C 1
ATOM 1575 O O . ILE A 1 200 ? 2.515 -4.755 4.932 1.00 98.31 200 ILE A O 1
ATOM 1579 N N . PRO A 1 201 ? 4.051 -5.571 3.507 1.00 98.06 201 PRO A N 1
ATOM 1580 C CA . PRO A 1 201 ? 4.181 -6.848 4.195 1.00 98.06 201 PRO A CA 1
ATOM 1581 C C . PRO A 1 201 ? 4.856 -6.692 5.561 1.00 98.06 201 PRO A C 1
ATOM 1583 O O . PRO A 1 201 ? 6.070 -6.481 5.648 1.00 98.06 201 PRO A O 1
ATOM 1586 N N . TRP A 1 202 ? 4.089 -6.888 6.638 1.00 97.56 202 TRP A N 1
ATOM 1587 C CA . TRP A 1 202 ? 4.586 -6.867 8.016 1.00 97.56 202 TRP A CA 1
ATOM 1588 C C . TRP A 1 202 ? 5.795 -7.789 8.220 1.00 97.56 202 TRP A C 1
ATOM 1590 O O . TRP A 1 202 ? 6.772 -7.383 8.841 1.00 97.56 202 TRP A O 1
ATOM 1600 N N . LYS A 1 203 ? 5.782 -9.015 7.673 1.00 96.06 203 LYS A N 1
ATOM 1601 C CA . LYS A 1 203 ? 6.873 -9.992 7.880 1.00 96.06 203 LYS A CA 1
ATOM 1602 C C . LYS A 1 203 ? 8.211 -9.570 7.271 1.00 96.06 203 LYS A C 1
ATOM 1604 O O . LYS A 1 203 ? 9.238 -10.135 7.640 1.00 96.06 203 LYS A O 1
ATOM 1609 N N . ILE A 1 204 ? 8.191 -8.631 6.331 1.00 96.06 204 ILE A N 1
ATOM 1610 C CA . ILE A 1 204 ? 9.395 -8.078 5.715 1.00 96.06 204 ILE A CA 1
ATOM 1611 C C . ILE A 1 204 ? 9.770 -6.799 6.454 1.00 96.06 204 ILE A C 1
ATOM 1613 O O . ILE A 1 204 ? 10.800 -6.738 7.120 1.00 96.06 204 ILE A O 1
ATOM 1617 N N . TRP A 1 205 ? 8.881 -5.810 6.421 1.00 96.31 205 TRP A N 1
ATOM 1618 C CA . TRP A 1 205 ? 9.162 -4.462 6.899 1.00 96.31 205 TRP A CA 1
ATOM 1619 C C . TRP A 1 205 ? 9.313 -4.343 8.416 1.00 96.31 205 TRP A C 1
ATOM 1621 O O . TRP A 1 205 ? 9.949 -3.398 8.870 1.00 96.31 205 TRP A O 1
ATOM 1631 N N . ALA A 1 206 ? 8.817 -5.293 9.216 1.00 95.00 206 ALA A N 1
ATOM 1632 C CA . ALA A 1 206 ? 9.060 -5.299 10.662 1.00 95.00 206 ALA A CA 1
ATOM 1633 C C . ALA A 1 206 ? 10.551 -5.408 11.032 1.00 95.00 206 ALA A C 1
ATOM 1635 O O . ALA A 1 206 ? 10.930 -4.993 12.124 1.00 95.00 206 ALA A O 1
ATOM 1636 N N . ASN A 1 207 ? 11.392 -5.933 10.133 1.00 94.19 207 ASN A N 1
ATOM 1637 C CA . ASN A 1 207 ? 12.847 -5.993 10.317 1.00 94.19 207 ASN A CA 1
ATOM 1638 C C . ASN A 1 207 ? 13.571 -4.738 9.793 1.00 94.19 207 ASN A C 1
ATOM 1640 O O . ASN A 1 207 ? 14.790 -4.644 9.906 1.00 94.19 207 ASN A O 1
ATOM 1644 N N . HIS A 1 208 ? 12.829 -3.785 9.221 1.00 94.38 208 HIS A N 1
ATOM 1645 C CA . HIS A 1 208 ? 13.335 -2.568 8.582 1.00 94.38 208 HIS A CA 1
ATOM 1646 C C . HIS A 1 208 ? 12.644 -1.340 9.180 1.00 94.38 208 HIS A C 1
ATOM 1648 O O . HIS A 1 208 ? 12.084 -0.494 8.479 1.00 94.38 208 HIS A O 1
ATOM 1654 N N . LEU A 1 209 ? 12.646 -1.288 10.512 1.00 93.06 209 LEU A N 1
ATOM 1655 C CA . LEU A 1 209 ? 12.118 -0.184 11.300 1.00 93.06 209 LEU A CA 1
ATOM 1656 C C . LEU A 1 209 ? 13.250 0.538 12.020 1.00 93.06 209 LEU A C 1
ATOM 1658 O O . LEU A 1 209 ? 14.196 -0.094 12.489 1.00 93.06 209 LEU A O 1
ATOM 1662 N N . LYS A 1 210 ? 13.087 1.845 12.210 1.00 87.81 210 LYS A N 1
ATOM 1663 C CA . LYS A 1 210 ? 13.910 2.647 13.120 1.00 87.81 210 LYS A CA 1
ATOM 1664 C C . LYS A 1 210 ? 13.100 3.105 14.332 1.00 87.81 210 LYS A C 1
ATOM 1666 O O . LYS A 1 210 ? 11.880 3.273 14.254 1.00 87.81 210 LYS A O 1
ATOM 1671 N N . SER A 1 211 ? 13.787 3.253 15.462 1.00 68.94 211 SER A N 1
ATOM 1672 C CA . SER A 1 211 ? 13.199 3.518 16.784 1.00 68.94 211 SER A CA 1
ATOM 1673 C C . SER A 1 211 ? 13.006 4.993 17.113 1.00 68.94 211 SER A C 1
ATOM 1675 O O . SER A 1 211 ? 12.224 5.316 17.992 1.00 68.94 211 SER A O 1
ATOM 1677 N N . ASP A 1 212 ? 13.700 5.883 16.419 1.00 63.78 212 ASP A N 1
ATOM 1678 C CA . ASP A 1 212 ? 13.841 7.313 16.708 1.00 63.78 212 ASP A CA 1
ATOM 1679 C C . ASP A 1 212 ? 13.125 8.180 15.664 1.00 63.78 212 ASP A C 1
ATOM 1681 O O . ASP A 1 212 ? 13.632 9.179 15.158 1.00 63.78 212 ASP A O 1
ATOM 1685 N N . GLY A 1 213 ? 11.923 7.745 15.304 1.00 65.12 213 GLY A N 1
ATOM 1686 C CA . GLY A 1 213 ? 11.189 8.312 14.191 1.00 65.12 213 GLY A CA 1
ATOM 1687 C C . GLY A 1 213 ? 10.277 9.471 14.537 1.00 65.12 213 GLY A C 1
ATOM 1688 O O . GLY A 1 213 ? 10.282 10.462 13.821 1.00 65.12 213 GLY A O 1
ATOM 1689 N N . VAL A 1 214 ? 9.473 9.321 15.587 1.00 82.50 214 VAL A N 1
ATOM 1690 C CA . VAL A 1 214 ? 8.315 10.179 15.858 1.00 82.50 214 VAL A CA 1
ATOM 1691 C C . VAL A 1 214 ? 8.604 11.050 17.080 1.00 82.50 214 VAL A C 1
ATOM 1693 O O . VAL A 1 214 ? 8.877 10.503 18.150 1.00 82.50 214 VAL A O 1
ATOM 1696 N N . PRO A 1 215 ? 8.574 12.388 16.963 1.00 81.69 215 PRO A N 1
ATOM 1697 C CA . PRO A 1 215 ? 8.635 13.267 18.126 1.00 81.69 215 PRO A CA 1
ATOM 1698 C C . PRO A 1 215 ? 7.534 12.902 19.133 1.00 81.69 215 PRO A C 1
ATOM 1700 O O . PRO A 1 215 ? 6.398 12.709 18.726 1.00 81.69 215 PRO A O 1
ATOM 1703 N N . GLY A 1 216 ? 7.871 12.789 20.422 1.00 72.69 216 GLY A N 1
ATOM 1704 C CA . GLY A 1 216 ? 6.907 12.447 21.483 1.00 72.69 216 GLY A CA 1
ATOM 1705 C C . GLY A 1 216 ? 6.814 10.951 21.816 1.00 72.69 216 GLY A C 1
ATOM 1706 O O . GLY A 1 216 ? 6.566 10.593 22.971 1.00 72.69 216 GLY A O 1
ATOM 1707 N N . ASP A 1 217 ? 7.163 10.062 20.879 1.00 81.25 217 ASP A N 1
ATOM 1708 C CA . ASP A 1 217 ? 7.220 8.625 21.154 1.00 81.25 217 ASP A CA 1
ATOM 1709 C C . ASP A 1 217 ? 8.466 8.266 21.982 1.00 81.25 217 ASP A C 1
ATOM 1711 O O . ASP A 1 217 ? 9.595 8.241 21.500 1.00 81.25 217 ASP A O 1
ATOM 1715 N N . ASN A 1 218 ? 8.250 7.911 23.250 1.00 66.88 218 ASN A N 1
ATOM 1716 C CA . ASN A 1 218 ? 9.301 7.421 24.154 1.00 66.88 218 ASN A CA 1
ATOM 1717 C C . ASN A 1 218 ? 9.430 5.882 24.160 1.00 66.88 218 ASN A C 1
ATOM 1719 O O . ASN A 1 218 ? 10.055 5.312 25.056 1.00 66.88 218 ASN A O 1
ATOM 1723 N N . GLN A 1 219 ? 8.787 5.187 23.216 1.00 66.06 219 GLN A N 1
ATOM 1724 C CA . GLN A 1 219 ? 8.773 3.723 23.156 1.00 66.06 219 GLN A CA 1
ATOM 1725 C C . GLN A 1 219 ? 9.869 3.206 22.217 1.00 66.06 219 GLN A C 1
ATOM 1727 O O . GLN A 1 219 ? 10.123 3.780 21.163 1.00 66.06 219 GLN A O 1
ATOM 1732 N N . SER A 1 220 ? 10.516 2.095 22.585 1.00 64.44 220 SER A N 1
ATOM 1733 C CA . SER A 1 220 ? 11.400 1.359 21.671 1.00 64.44 220 SER A CA 1
ATOM 1734 C C . SER A 1 220 ? 10.618 0.849 20.450 1.00 64.44 220 SER A C 1
ATOM 1736 O O . SER A 1 220 ? 9.391 0.889 20.444 1.00 64.44 220 SER A O 1
ATOM 1738 N N . THR A 1 221 ? 11.301 0.328 19.423 1.00 73.06 221 THR A N 1
ATOM 1739 C CA . THR A 1 221 ? 10.715 -0.391 18.270 1.00 73.06 221 THR A CA 1
ATOM 1740 C C . THR A 1 221 ? 9.966 -1.663 18.698 1.00 73.06 221 THR A C 1
ATOM 1742 O O . THR A 1 221 ? 10.368 -2.790 18.417 1.00 73.06 221 THR A O 1
ATOM 1745 N N . VAL A 1 222 ? 8.855 -1.501 19.413 1.00 82.62 222 VAL A N 1
ATOM 1746 C CA . VAL A 1 222 ? 7.938 -2.580 19.764 1.00 82.62 222 VAL A CA 1
ATOM 1747 C C . VAL A 1 222 ? 7.212 -2.980 18.494 1.00 82.62 222 VAL A C 1
ATOM 1749 O O . VAL A 1 222 ? 6.628 -2.122 17.847 1.00 82.62 222 VAL A O 1
ATOM 1752 N N . VAL A 1 223 ? 7.216 -4.270 18.166 1.00 88.81 223 VAL A N 1
ATOM 1753 C CA . VAL A 1 223 ? 6.411 -4.847 17.085 1.00 88.81 223 VAL A CA 1
ATOM 1754 C C . VAL A 1 223 ? 5.531 -5.935 17.679 1.00 88.81 223 VAL A C 1
ATOM 1756 O O . VAL A 1 223 ? 6.017 -6.977 18.122 1.00 88.81 223 VAL A O 1
ATOM 1759 N N . ASN A 1 224 ? 4.223 -5.705 17.695 1.00 93.62 224 ASN A N 1
ATOM 1760 C CA . ASN A 1 224 ? 3.285 -6.598 18.358 1.00 93.62 224 ASN A CA 1
ATOM 1761 C C . ASN A 1 224 ? 2.755 -7.703 17.427 1.00 93.62 224 ASN A C 1
ATOM 1763 O O . ASN A 1 224 ? 2.672 -7.537 16.204 1.00 93.62 224 ASN A O 1
ATOM 1767 N N . PRO A 1 225 ? 2.290 -8.837 17.986 1.00 94.75 225 PRO A N 1
ATOM 1768 C CA . PRO A 1 225 ? 1.668 -9.911 17.214 1.00 94.75 225 PRO A CA 1
ATOM 1769 C C . PRO A 1 225 ? 0.397 -9.521 16.446 1.00 94.75 225 PRO A C 1
ATOM 1771 O O . PRO A 1 225 ? -0.004 -10.269 15.557 1.00 94.75 225 PRO A O 1
ATOM 1774 N N . ASN A 1 226 ? -0.215 -8.377 16.746 1.00 95.69 226 ASN A N 1
ATOM 1775 C CA . ASN A 1 226 ? -1.369 -7.824 16.031 1.00 95.69 226 ASN A CA 1
ATOM 1776 C C . ASN A 1 226 ? -0.977 -6.828 14.916 1.00 95.69 226 ASN A C 1
ATOM 1778 O O . ASN A 1 226 ? -1.856 -6.305 14.239 1.00 95.69 226 ASN A O 1
ATOM 1782 N N . GLY A 1 227 ? 0.324 -6.578 14.722 1.00 96.19 227 GLY A N 1
ATOM 1783 C CA . GLY A 1 227 ? 0.859 -5.680 13.698 1.00 96.19 227 GLY A CA 1
ATOM 1784 C C . GLY A 1 227 ? 1.122 -4.257 14.183 1.00 96.19 227 GLY A C 1
ATOM 1785 O O . GLY A 1 227 ? 1.817 -3.528 13.486 1.00 96.19 227 GLY A O 1
ATOM 1786 N N . SER A 1 228 ? 0.643 -3.849 15.365 1.00 95.94 228 SER A N 1
ATOM 1787 C CA . SER A 1 228 ? 0.943 -2.505 15.870 1.00 95.94 228 SER A CA 1
ATOM 1788 C C . SER A 1 228 ? 2.433 -2.362 16.172 1.00 95.94 228 SER A C 1
ATOM 1790 O O . SER A 1 228 ? 3.076 -3.302 16.654 1.00 95.94 228 SER A O 1
ATOM 1792 N N . THR A 1 229 ? 2.990 -1.188 15.882 1.00 93.88 229 THR A N 1
ATOM 1793 C CA . THR A 1 229 ? 4.411 -0.919 16.105 1.00 93.88 229 THR A CA 1
ATOM 1794 C C . THR A 1 229 ? 4.689 0.529 16.474 1.00 93.88 229 THR A C 1
ATOM 1796 O O . THR A 1 229 ? 4.153 1.435 15.846 1.00 93.88 229 THR A O 1
ATOM 1799 N N . ALA A 1 230 ? 5.567 0.755 17.451 1.00 91.75 230 ALA A N 1
ATOM 1800 C CA . ALA A 1 230 ? 6.079 2.095 17.744 1.00 91.75 230 ALA A CA 1
ATOM 1801 C C . ALA A 1 230 ? 7.201 2.508 16.772 1.00 91.75 230 ALA A C 1
ATOM 1803 O O . ALA A 1 230 ? 7.418 3.695 16.545 1.00 91.75 230 ALA A O 1
ATOM 1804 N N . GLY A 1 231 ? 7.863 1.547 16.121 1.00 91.50 231 GLY A N 1
ATOM 1805 C CA . GLY A 1 231 ? 8.822 1.838 15.056 1.00 91.50 231 GLY A CA 1
ATOM 1806 C C . GLY A 1 231 ? 8.157 2.420 13.808 1.00 91.50 231 GLY A C 1
ATOM 1807 O O . GLY A 1 231 ? 6.989 2.137 13.528 1.00 91.50 231 GLY A O 1
ATOM 1808 N N . ILE A 1 232 ? 8.925 3.195 13.047 1.00 91.62 232 ILE A N 1
ATOM 1809 C CA . ILE A 1 232 ? 8.549 3.676 11.710 1.00 91.62 232 ILE A CA 1
ATOM 1810 C C . ILE A 1 232 ? 9.481 3.088 10.662 1.00 91.62 232 ILE A C 1
ATOM 1812 O O . ILE A 1 232 ? 10.564 2.612 11.003 1.00 91.62 232 ILE A O 1
ATOM 1816 N N . ILE A 1 233 ? 9.079 3.143 9.394 1.00 93.25 233 ILE A N 1
ATOM 1817 C CA . ILE A 1 233 ? 9.891 2.621 8.294 1.00 93.25 233 ILE A CA 1
ATOM 1818 C C . ILE A 1 233 ? 11.295 3.242 8.287 1.00 93.25 233 ILE A C 1
ATOM 1820 O O . ILE A 1 233 ? 11.472 4.464 8.322 1.00 93.25 233 ILE A O 1
ATOM 1824 N N . ASP A 1 234 ? 12.305 2.375 8.217 1.00 92.06 234 ASP A N 1
ATOM 1825 C CA . ASP A 1 234 ? 13.682 2.768 7.964 1.00 92.06 234 ASP A CA 1
ATOM 1826 C C . ASP A 1 234 ? 13.877 3.032 6.466 1.00 92.06 234 ASP A C 1
ATOM 1828 O O . ASP A 1 234 ? 14.037 2.122 5.650 1.00 92.06 234 ASP A O 1
ATOM 1832 N N . THR A 1 235 ? 13.870 4.311 6.098 1.00 90.06 235 THR A N 1
ATOM 1833 C CA . THR A 1 235 ? 14.075 4.763 4.717 1.00 90.06 235 THR A CA 1
ATOM 1834 C C . THR A 1 235 ? 15.504 4.543 4.207 1.00 90.06 235 THR A C 1
ATOM 1836 O O . THR A 1 235 ? 15.750 4.689 3.009 1.00 90.06 235 THR A O 1
ATOM 1839 N N . SER A 1 236 ? 16.448 4.158 5.077 1.00 90.81 236 SER A N 1
ATOM 1840 C CA . SER A 1 236 ? 17.810 3.797 4.670 1.00 90.81 236 SER A CA 1
ATOM 1841 C C . SER A 1 236 ? 17.906 2.389 4.073 1.00 90.81 236 SER A C 1
ATOM 1843 O O . SER A 1 236 ? 18.826 2.118 3.298 1.00 90.81 236 SER A O 1
ATOM 1845 N N . TRP A 1 237 ? 16.929 1.509 4.332 1.00 93.94 237 TRP A N 1
ATOM 1846 C CA . TRP A 1 237 ? 16.816 0.227 3.636 1.00 93.94 237 TRP A CA 1
ATOM 1847 C C . TRP A 1 237 ? 16.296 0.453 2.216 1.00 93.94 237 TRP A C 1
ATOM 1849 O O . TRP A 1 237 ? 15.092 0.438 1.974 1.00 93.94 237 TRP A O 1
ATOM 1859 N N . ASN A 1 238 ? 17.207 0.760 1.291 1.00 92.94 238 ASN A N 1
ATOM 1860 C CA . ASN A 1 238 ? 16.848 1.339 -0.003 1.00 92.94 238 ASN A CA 1
ATOM 1861 C C . ASN A 1 238 ? 17.527 0.704 -1.225 1.00 92.94 238 ASN A C 1
ATOM 1863 O O . ASN A 1 238 ? 17.149 0.994 -2.359 1.00 92.94 238 ASN A O 1
ATOM 1867 N N . THR A 1 239 ? 18.478 -0.203 -1.025 1.00 93.56 239 THR A N 1
ATOM 1868 C CA . THR A 1 239 ? 19.178 -0.907 -2.109 1.00 93.56 239 THR A CA 1
ATOM 1869 C C . THR A 1 239 ? 18.566 -2.261 -2.454 1.00 93.56 239 THR A C 1
ATOM 1871 O O . THR A 1 239 ? 18.877 -2.811 -3.509 1.00 93.56 239 THR A O 1
ATOM 1874 N N . ASP A 1 240 ? 17.700 -2.795 -1.593 1.00 96.06 240 ASP A N 1
ATOM 1875 C CA . ASP A 1 240 ? 17.108 -4.119 -1.751 1.00 96.06 240 ASP A CA 1
ATOM 1876 C C . ASP A 1 240 ? 15.770 -4.040 -2.508 1.00 96.06 240 ASP A C 1
ATOM 1878 O O . ASP A 1 240 ? 14.838 -3.383 -2.030 1.00 96.06 240 ASP A O 1
ATOM 1882 N N . PRO A 1 241 ? 15.625 -4.727 -3.658 1.00 96.25 241 PRO A N 1
ATOM 1883 C CA . PRO A 1 241 ? 14.354 -4.819 -4.362 1.00 96.25 241 PRO A CA 1
ATOM 1884 C C . PRO A 1 241 ? 13.210 -5.356 -3.502 1.00 96.25 241 PRO A C 1
ATOM 1886 O O . PRO A 1 241 ? 12.069 -5.030 -3.804 1.00 96.25 241 PRO A O 1
ATOM 1889 N N . LEU A 1 242 ? 13.466 -6.123 -2.431 1.00 97.06 242 LEU A N 1
ATOM 1890 C CA . LEU A 1 242 ? 12.431 -6.586 -1.493 1.00 97.06 242 LEU A CA 1
ATOM 1891 C C . LEU A 1 242 ? 11.587 -5.447 -0.900 1.00 97.06 242 LEU A C 1
ATOM 1893 O O . LEU A 1 242 ? 10.435 -5.691 -0.542 1.00 97.06 242 LEU A O 1
ATOM 1897 N N . ALA A 1 243 ? 12.097 -4.211 -0.868 1.00 96.25 243 ALA A N 1
ATOM 1898 C CA . ALA A 1 243 ? 11.328 -3.028 -0.478 1.00 96.25 243 ALA A CA 1
ATOM 1899 C C . ALA A 1 243 ? 10.141 -2.730 -1.421 1.00 96.25 243 ALA A C 1
ATOM 1901 O O . ALA A 1 243 ? 9.223 -2.002 -1.058 1.00 96.25 243 ALA A O 1
ATOM 1902 N N . THR A 1 244 ? 10.124 -3.310 -2.621 1.00 96.38 244 THR A N 1
ATOM 1903 C CA . THR A 1 244 ? 9.042 -3.163 -3.611 1.00 96.38 244 THR A CA 1
ATOM 1904 C C . THR A 1 244 ? 7.962 -4.240 -3.486 1.00 96.38 244 THR A C 1
ATOM 1906 O O . THR A 1 244 ? 6.993 -4.225 -4.235 1.00 96.38 244 THR A O 1
ATOM 1909 N N . MET A 1 245 ? 8.096 -5.185 -2.546 1.00 97.75 245 MET A N 1
ATOM 1910 C CA . MET A 1 245 ? 7.103 -6.241 -2.344 1.00 97.75 245 MET A CA 1
ATOM 1911 C C . MET A 1 245 ? 5.734 -5.649 -1.978 1.00 97.75 245 MET A C 1
ATOM 1913 O O . MET A 1 245 ? 5.584 -4.989 -0.948 1.00 97.75 245 MET A O 1
ATOM 1917 N N . GLY A 1 246 ? 4.723 -5.973 -2.778 1.00 97.69 246 GLY A N 1
ATOM 1918 C CA . GLY A 1 246 ? 3.340 -5.552 -2.574 1.00 97.69 246 GLY A CA 1
ATOM 1919 C C . GLY A 1 246 ? 2.354 -6.539 -3.203 1.00 97.69 246 GLY A C 1
ATOM 1920 O O . GLY A 1 246 ? 2.727 -7.669 -3.528 1.00 97.69 246 GLY A O 1
ATOM 1921 N N . THR A 1 247 ? 1.083 -6.155 -3.318 1.00 98.25 247 THR A N 1
ATOM 1922 C CA . THR A 1 247 ? -0.003 -7.017 -3.825 1.00 98.25 247 THR A CA 1
ATOM 1923 C C . THR A 1 247 ? -0.459 -6.667 -5.240 1.00 98.25 247 THR A C 1
ATOM 1925 O O . THR A 1 247 ? -1.392 -7.291 -5.744 1.00 98.25 247 THR A O 1
ATOM 1928 N N . GLY A 1 248 ? 0.195 -5.691 -5.870 1.00 96.69 248 GLY A N 1
ATOM 1929 C CA . GLY A 1 248 ? -0.210 -5.088 -7.130 1.00 96.69 248 GLY A CA 1
ATOM 1930 C C . GLY A 1 248 ? -0.322 -6.039 -8.321 1.00 96.69 248 GLY A C 1
ATOM 1931 O O . GLY A 1 248 ? 0.062 -7.218 -8.303 1.00 96.69 248 GLY A O 1
ATOM 1932 N N . SER A 1 249 ? -0.887 -5.492 -9.398 1.00 95.94 249 SER A N 1
ATOM 1933 C CA . SER A 1 249 ? -1.067 -6.199 -10.668 1.00 95.94 249 SER A CA 1
ATOM 1934 C C . SER A 1 249 ? 0.245 -6.378 -11.432 1.00 95.94 249 SER A C 1
ATOM 1936 O O . SER A 1 249 ? 0.324 -7.270 -12.276 1.00 95.94 249 SER A O 1
ATOM 1938 N N . TYR A 1 250 ? 1.285 -5.615 -11.091 1.00 97.56 250 TYR A N 1
ATOM 1939 C CA . TYR A 1 250 ? 2.665 -5.838 -11.515 1.00 97.56 250 TYR A CA 1
ATOM 1940 C C . TYR A 1 250 ? 3.591 -6.001 -10.306 1.00 97.56 250 TYR A C 1
ATOM 1942 O O . TYR A 1 250 ? 3.211 -5.704 -9.176 1.00 97.56 250 TYR A O 1
ATOM 1950 N N . TYR A 1 251 ? 4.795 -6.504 -10.558 1.00 97.88 251 TYR A N 1
ATOM 1951 C CA . TYR A 1 251 ? 5.887 -6.547 -9.593 1.00 97.88 251 TYR A CA 1
ATOM 1952 C C . TYR A 1 251 ? 7.210 -6.167 -10.262 1.00 97.88 251 TYR A C 1
ATOM 1954 O O . TYR A 1 251 ? 7.449 -6.517 -11.428 1.00 97.88 251 TYR A O 1
ATOM 1962 N N . TYR A 1 252 ? 8.107 -5.540 -9.497 1.00 98.06 252 TYR A N 1
ATOM 1963 C CA . TYR A 1 252 ? 9.447 -5.219 -9.976 1.00 98.06 252 TYR A CA 1
ATOM 1964 C C . TYR A 1 252 ? 10.207 -6.500 -10.317 1.00 98.06 252 TYR A C 1
ATOM 1966 O O . TYR A 1 252 ? 10.422 -7.351 -9.452 1.00 98.06 252 TYR A O 1
ATOM 1974 N N . ALA A 1 253 ? 10.639 -6.653 -11.567 1.00 97.56 253 ALA A N 1
ATOM 1975 C CA . ALA A 1 253 ? 11.238 -7.892 -12.059 1.00 97.56 253 ALA A CA 1
ATOM 1976 C C . ALA A 1 253 ? 12.748 -7.784 -12.286 1.00 97.56 253 ALA A C 1
ATOM 1978 O O . ALA A 1 253 ? 13.490 -8.712 -11.974 1.00 97.56 253 ALA A O 1
ATOM 1979 N N . ALA A 1 254 ? 13.222 -6.673 -12.850 1.00 96.56 254 ALA A N 1
ATOM 1980 C CA . ALA A 1 254 ? 14.637 -6.487 -13.157 1.00 96.56 254 ALA A CA 1
ATOM 1981 C C . ALA A 1 254 ? 14.955 -5.034 -13.517 1.00 96.56 254 ALA A C 1
ATOM 1983 O O . ALA A 1 254 ? 14.072 -4.226 -13.799 1.00 96.56 254 ALA A O 1
ATOM 1984 N N . GLY A 1 255 ? 16.245 -4.716 -13.585 1.00 94.94 255 GLY A N 1
ATOM 1985 C CA . GLY A 1 255 ? 16.711 -3.440 -14.104 1.00 94.94 255 GLY A CA 1
ATOM 1986 C C . GLY A 1 255 ? 18.227 -3.337 -14.124 1.00 94.94 255 GLY A C 1
ATOM 1987 O O . GLY A 1 255 ? 18.916 -4.025 -13.371 1.00 94.94 255 GLY A O 1
ATOM 1988 N N . VAL A 1 256 ? 18.733 -2.455 -14.981 1.00 95.62 256 VAL A N 1
ATOM 1989 C CA . VAL A 1 256 ? 20.139 -2.046 -15.012 1.00 95.62 256 VAL A CA 1
ATOM 1990 C C . VAL A 1 256 ? 20.182 -0.545 -14.727 1.00 95.62 256 VAL A C 1
ATOM 1992 O O . VAL A 1 256 ? 19.577 0.210 -15.498 1.00 95.62 256 VAL A O 1
ATOM 1995 N N . PRO A 1 257 ? 20.876 -0.107 -13.656 1.00 94.75 257 PRO A N 1
ATOM 1996 C CA . PRO A 1 257 ? 20.949 1.302 -13.292 1.00 94.75 257 PRO A CA 1
ATOM 1997 C C . PRO A 1 257 ? 21.369 2.201 -14.458 1.00 94.75 257 PRO A C 1
ATOM 1999 O O . PRO A 1 257 ? 22.318 1.886 -15.177 1.00 94.75 257 PRO A O 1
ATOM 2002 N N . GLY A 1 258 ? 20.641 3.300 -14.655 1.00 93.75 258 GLY A N 1
ATOM 2003 C CA . GLY A 1 258 ? 20.857 4.260 -15.741 1.00 93.75 258 GLY A CA 1
ATOM 2004 C C . GLY A 1 258 ? 20.560 3.729 -17.149 1.00 93.75 258 GLY A C 1
ATOM 2005 O O . GLY A 1 258 ? 20.977 4.348 -18.123 1.00 93.75 258 GLY A O 1
ATOM 2006 N N . SER A 1 259 ? 19.896 2.574 -17.287 1.00 96.12 259 SER A N 1
ATOM 2007 C CA . SER A 1 259 ? 19.587 1.986 -18.597 1.00 96.12 259 SER A CA 1
ATOM 2008 C C . SER A 1 259 ? 18.128 1.578 -18.759 1.00 96.12 259 SER A C 1
ATOM 2010 O O . SER A 1 259 ? 17.485 2.008 -19.721 1.00 96.12 259 SER A O 1
ATOM 2012 N N . TYR A 1 260 ? 17.605 0.724 -17.873 1.00 96.00 260 TYR A N 1
ATOM 2013 C CA . TYR A 1 260 ? 16.196 0.331 -17.909 1.00 96.00 260 TYR A CA 1
ATOM 2014 C C . TYR A 1 260 ? 15.693 -0.258 -16.584 1.00 96.00 260 TYR A C 1
ATOM 2016 O O . TYR A 1 260 ? 16.477 -0.791 -15.794 1.00 96.00 260 TYR A O 1
ATOM 2024 N N . ARG A 1 261 ? 14.366 -0.250 -16.400 1.00 97.00 261 ARG A N 1
ATOM 2025 C CA . ARG A 1 261 ? 13.622 -0.963 -15.344 1.00 97.00 261 ARG A CA 1
ATOM 2026 C C . ARG A 1 261 ? 12.477 -1.777 -15.947 1.00 97.00 261 ARG A C 1
ATOM 2028 O O . ARG A 1 261 ? 11.949 -1.420 -16.999 1.00 97.00 261 ARG A O 1
ATOM 2035 N N . ILE A 1 262 ? 12.119 -2.886 -15.306 1.00 96.94 262 ILE A N 1
ATOM 2036 C CA . ILE A 1 262 ? 11.074 -3.802 -15.769 1.00 96.94 262 ILE A CA 1
ATOM 2037 C C . ILE A 1 262 ? 10.115 -4.110 -14.626 1.00 96.94 262 ILE A C 1
ATOM 2039 O O . ILE A 1 262 ? 10.528 -4.657 -13.604 1.00 96.94 262 ILE A O 1
ATOM 2043 N N . GLU A 1 263 ? 8.833 -3.858 -14.871 1.00 97.75 263 GLU A N 1
ATOM 2044 C CA . GLU A 1 263 ? 7.720 -4.387 -14.086 1.00 97.75 263 GLU A CA 1
ATOM 2045 C C . GLU A 1 263 ? 7.062 -5.520 -14.883 1.00 97.75 263 GLU A C 1
ATOM 2047 O O . GLU A 1 263 ? 6.760 -5.374 -16.072 1.00 97.75 263 GLU A O 1
ATOM 2052 N N . GLN A 1 264 ? 6.845 -6.666 -14.248 1.00 97.44 264 GLN A N 1
ATOM 2053 C CA . GLN A 1 264 ? 6.259 -7.846 -14.880 1.00 97.44 264 GLN A CA 1
ATOM 2054 C C . GLN A 1 264 ? 4.851 -8.081 -14.338 1.00 97.44 264 GLN A C 1
ATOM 2056 O O . GLN A 1 264 ? 4.594 -7.909 -13.149 1.00 97.44 264 GLN A O 1
ATOM 2061 N N . LEU A 1 265 ? 3.922 -8.471 -15.214 1.00 96.56 265 LEU A N 1
ATOM 2062 C CA . LEU A 1 265 ? 2.539 -8.731 -14.820 1.00 96.56 265 LEU A CA 1
ATOM 2063 C C . LEU A 1 265 ? 2.481 -9.861 -13.784 1.00 96.56 265 LEU A C 1
ATOM 2065 O O . LEU A 1 265 ? 2.942 -10.979 -14.034 1.00 96.56 265 LEU A O 1
ATOM 2069 N N . ASN A 1 266 ? 1.847 -9.590 -12.647 1.00 96.62 266 ASN A N 1
ATOM 2070 C CA . ASN A 1 266 ? 1.574 -10.569 -11.609 1.00 96.62 266 ASN A CA 1
ATOM 2071 C C . ASN A 1 266 ? 0.526 -11.571 -12.115 1.00 96.62 266 ASN A C 1
ATOM 2073 O O . ASN A 1 266 ? -0.687 -11.349 -12.088 1.00 96.62 266 ASN A O 1
ATOM 2077 N N . THR A 1 267 ? 0.993 -12.723 -12.582 1.00 94.50 267 THR A N 1
ATOM 2078 C CA . THR A 1 267 ? 0.116 -13.796 -13.069 1.00 94.50 267 THR A CA 1
ATOM 2079 C C . THR A 1 267 ? -0.642 -14.504 -11.950 1.00 94.50 267 THR A C 1
ATOM 2081 O O . THR A 1 267 ? -1.488 -15.329 -12.263 1.00 94.50 267 THR A O 1
ATOM 2084 N N . ASN A 1 268 ? -0.415 -14.174 -10.676 1.00 94.00 268 ASN A N 1
ATOM 2085 C CA . ASN A 1 268 ? -1.167 -14.670 -9.519 1.00 94.00 268 ASN A CA 1
ATOM 2086 C C . ASN A 1 268 ? -2.070 -13.595 -8.896 1.00 94.00 268 ASN A C 1
ATOM 2088 O O . ASN A 1 268 ? -2.645 -13.823 -7.836 1.00 94.00 268 ASN A O 1
ATOM 2092 N N . TYR A 1 269 ? -2.222 -12.443 -9.555 1.00 97.06 269 TYR A N 1
ATOM 2093 C CA . TYR A 1 269 ? -3.005 -11.330 -9.038 1.00 97.06 269 TYR A CA 1
ATOM 2094 C C . TYR A 1 269 ? -4.454 -11.735 -8.740 1.00 97.06 269 TYR A C 1
ATOM 2096 O O . TYR A 1 269 ? -5.115 -12.401 -9.542 1.00 97.06 269 TYR A O 1
ATOM 2104 N N . TRP A 1 270 ? -4.948 -11.318 -7.578 1.00 95.75 270 TRP A N 1
ATOM 2105 C CA . TRP A 1 270 ? -6.280 -11.664 -7.085 1.00 95.75 270 TRP A CA 1
ATOM 2106 C C . TRP A 1 270 ? -7.392 -11.026 -7.938 1.00 95.75 270 TRP A C 1
ATOM 2108 O O . TRP A 1 270 ? -8.449 -11.620 -8.148 1.00 95.75 270 TRP A O 1
ATOM 2118 N N . GLY A 1 271 ? -7.142 -9.826 -8.471 1.00 94.75 271 GLY A N 1
ATOM 2119 C CA . GLY A 1 271 ? -8.118 -8.993 -9.174 1.00 94.75 271 GLY A CA 1
ATOM 2120 C C . GLY A 1 271 ? -8.246 -9.262 -10.674 1.00 94.75 271 GLY A C 1
ATOM 2121 O O . GLY A 1 271 ? -8.772 -8.417 -11.391 1.00 94.75 271 GLY A O 1
ATOM 2122 N N . LYS A 1 272 ? -7.789 -10.416 -11.187 1.00 93.19 272 LYS A N 1
ATOM 2123 C CA . LYS A 1 272 ? -7.814 -10.742 -12.635 1.00 93.19 272 LYS A CA 1
ATOM 2124 C C . LYS A 1 272 ? -9.169 -10.542 -13.309 1.00 93.19 272 LYS A C 1
ATOM 2126 O O . LYS A 1 272 ? -9.234 -10.083 -14.445 1.00 93.19 272 LYS A O 1
ATOM 2131 N N . ASN A 1 273 ? -10.230 -10.911 -12.597 1.00 92.62 273 ASN A N 1
ATOM 2132 C CA . ASN A 1 273 ? -11.609 -10.832 -13.073 1.00 92.62 273 ASN A CA 1
ATOM 2133 C C . ASN A 1 273 ? -12.377 -9.672 -12.423 1.00 92.62 273 ASN A C 1
ATOM 2135 O O . ASN A 1 273 ? -13.590 -9.580 -12.590 1.00 92.62 273 ASN A O 1
ATOM 2139 N N . PHE A 1 274 ? -11.703 -8.825 -11.640 1.00 92.69 274 PHE A N 1
ATOM 2140 C CA . PHE A 1 274 ? -12.343 -7.680 -11.014 1.00 92.69 274 PHE A CA 1
ATOM 2141 C C . PHE A 1 274 ? -12.587 -6.598 -12.065 1.00 92.69 274 PHE A C 1
ATOM 2143 O O . PHE A 1 274 ? -11.675 -6.200 -12.796 1.00 92.69 274 PHE A O 1
ATOM 2150 N N . ILE A 1 275 ? -13.832 -6.138 -12.119 1.00 92.19 275 ILE A N 1
ATOM 2151 C CA . ILE A 1 275 ? -14.274 -5.022 -12.946 1.00 92.19 275 ILE A CA 1
ATOM 2152 C C . ILE A 1 275 ? -14.789 -3.961 -11.983 1.00 92.19 275 ILE A C 1
ATOM 2154 O O . ILE A 1 275 ? -15.601 -4.265 -11.105 1.00 92.19 275 ILE A O 1
ATOM 2158 N N . THR A 1 276 ? -14.278 -2.743 -12.116 1.00 91.88 276 THR A N 1
ATOM 2159 C CA . THR A 1 276 ? -14.701 -1.619 -11.284 1.00 91.88 276 THR A CA 1
ATOM 2160 C C . THR A 1 276 ? -16.160 -1.246 -11.577 1.00 91.88 276 THR A C 1
ATOM 2162 O O . THR A 1 276 ? -16.678 -1.588 -12.645 1.00 91.88 276 THR A O 1
ATOM 2165 N N . PRO A 1 277 ? -16.858 -0.540 -10.672 1.00 92.75 277 PRO A N 1
ATOM 2166 C CA . PRO A 1 277 ? -18.187 0.002 -10.955 1.00 92.75 277 PRO A CA 1
ATOM 2167 C C . PRO A 1 277 ? -18.261 0.840 -12.242 1.00 92.75 277 PRO A C 1
ATOM 2169 O O . PRO A 1 277 ? -19.262 0.751 -12.951 1.00 92.75 277 PRO A O 1
ATOM 2172 N N . ALA A 1 278 ? -17.198 1.574 -12.592 1.00 92.00 278 ALA A N 1
ATOM 2173 C CA . ALA A 1 278 ? -17.098 2.304 -13.858 1.00 92.00 278 ALA A CA 1
ATOM 2174 C C . ALA A 1 278 ? -16.896 1.401 -15.099 1.00 92.00 278 ALA A C 1
ATOM 2176 O O . ALA A 1 278 ? -16.864 1.896 -16.224 1.00 92.00 278 ALA A O 1
ATOM 2177 N N . GLY A 1 279 ? -16.777 0.081 -14.927 1.00 90.94 279 GLY A N 1
ATOM 2178 C CA . GLY A 1 279 ? -16.702 -0.896 -16.015 1.00 90.94 279 GLY A CA 1
ATOM 2179 C C . GLY A 1 279 ? -15.288 -1.211 -16.507 1.00 90.94 279 GLY A C 1
ATOM 2180 O O . GLY A 1 279 ? -15.141 -1.805 -17.576 1.00 90.94 279 GLY A O 1
ATOM 2181 N N . TYR A 1 280 ? -14.247 -0.844 -15.756 1.00 88.44 280 TYR A N 1
ATOM 2182 C CA . TYR A 1 280 ? -12.856 -1.031 -16.169 1.00 88.44 280 TYR A CA 1
ATOM 2183 C C . TYR A 1 280 ? -12.193 -2.220 -15.473 1.00 88.44 280 TYR A C 1
ATOM 2185 O O . TYR A 1 280 ? -12.453 -2.521 -14.310 1.00 88.44 280 TYR A O 1
ATOM 2193 N N . HIS A 1 281 ? -11.287 -2.891 -16.182 1.00 90.00 281 HIS A N 1
ATOM 2194 C CA . HIS A 1 281 ? -10.440 -3.924 -15.593 1.00 90.00 281 HIS A CA 1
ATOM 2195 C C . HIS A 1 281 ? -9.249 -3.283 -14.880 1.00 90.00 281 HIS A C 1
ATOM 2197 O O . HIS A 1 281 ? -8.466 -2.572 -15.507 1.00 90.00 281 HIS A O 1
ATOM 2203 N N . ILE A 1 282 ? -9.061 -3.607 -13.600 1.00 88.69 282 ILE A N 1
ATOM 2204 C CA . ILE A 1 282 ? -7.833 -3.245 -12.867 1.00 88.69 282 ILE A CA 1
ATOM 2205 C C . ILE A 1 282 ? -6.654 -4.152 -13.244 1.00 88.69 282 ILE A C 1
ATOM 2207 O O . ILE A 1 282 ? -5.493 -3.778 -13.092 1.00 88.69 282 ILE A O 1
ATOM 2211 N N . TYR A 1 283 ? -6.949 -5.352 -13.757 1.00 92.00 283 TYR A N 1
ATOM 2212 C CA . TYR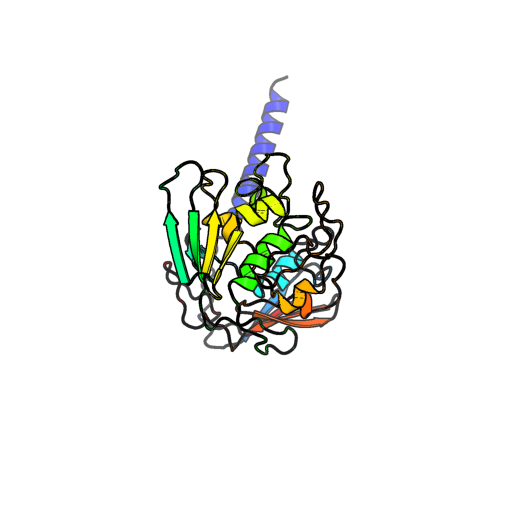 A 1 283 ? -5.944 -6.263 -14.283 1.00 92.00 283 TYR A CA 1
ATOM 2213 C C . TYR A 1 283 ? -5.691 -5.995 -15.775 1.00 92.00 283 TYR A C 1
ATOM 2215 O O . TYR A 1 283 ? -6.629 -6.085 -16.578 1.00 92.00 283 TYR A O 1
ATOM 2223 N N . PRO A 1 284 ? -4.440 -5.719 -16.177 1.00 89.50 284 PRO A N 1
ATOM 2224 C CA . PRO A 1 284 ? -4.077 -5.514 -17.574 1.00 89.50 284 PRO A CA 1
ATOM 2225 C C . PRO A 1 284 ? -4.430 -6.718 -18.454 1.00 89.50 284 PRO A C 1
ATOM 2227 O O . PRO A 1 284 ? -4.006 -7.844 -18.203 1.00 89.50 284 PRO A O 1
ATOM 2230 N N . GLN A 1 285 ? -5.181 -6.477 -19.531 1.00 85.56 285 GLN A N 1
ATOM 2231 C CA . GLN A 1 285 ? -5.609 -7.546 -20.446 1.00 85.56 285 GLN A CA 1
ATOM 2232 C C . GLN A 1 285 ? -4.558 -7.859 -21.525 1.00 85.56 285 GLN A C 1
ATOM 2234 O O . GLN A 1 285 ? -4.364 -9.021 -21.892 1.00 85.56 285 GLN A O 1
ATOM 2239 N N . ASN A 1 286 ? -3.846 -6.827 -21.994 1.00 87.06 286 ASN A N 1
ATOM 2240 C CA . ASN A 1 286 ? -2.961 -6.902 -23.165 1.00 87.06 286 ASN A CA 1
ATOM 2241 C C . ASN A 1 286 ? -1.499 -6.531 -22.870 1.00 87.06 286 ASN A C 1
ATOM 2243 O O . ASN A 1 286 ? -0.640 -6.696 -23.732 1.00 87.06 286 ASN A O 1
ATOM 2247 N N . VAL A 1 287 ? -1.192 -6.038 -21.670 1.00 90.75 287 VAL A N 1
ATOM 2248 C CA . VAL A 1 287 ? 0.167 -5.634 -21.292 1.00 90.75 287 VAL A CA 1
ATOM 2249 C C . VAL A 1 287 ? 0.694 -6.630 -20.271 1.00 90.75 287 VAL A C 1
ATOM 2251 O O . VAL A 1 287 ? 0.144 -6.762 -19.184 1.00 90.75 287 VAL A O 1
ATOM 2254 N N . THR A 1 288 ? 1.726 -7.380 -20.648 1.00 92.56 288 THR A N 1
ATOM 2255 C CA . THR A 1 288 ? 2.353 -8.388 -19.778 1.00 92.56 288 THR A CA 1
ATOM 2256 C C . THR A 1 288 ? 3.609 -7.876 -19.097 1.00 92.56 288 THR A C 1
ATOM 2258 O O . THR A 1 288 ? 4.078 -8.501 -18.153 1.00 92.56 288 THR A O 1
ATOM 2261 N N . GLN A 1 289 ? 4.163 -6.767 -19.576 1.00 94.94 289 GLN A N 1
ATOM 2262 C CA . GLN A 1 289 ? 5.392 -6.188 -19.060 1.00 94.94 289 GLN A CA 1
ATOM 2263 C C . GLN A 1 289 ? 5.392 -4.681 -19.317 1.00 94.94 289 GLN A C 1
ATOM 2265 O O . GLN A 1 289 ? 5.026 -4.247 -20.412 1.00 94.94 289 GLN A O 1
ATOM 2270 N N . LEU A 1 290 ? 5.844 -3.906 -18.338 1.00 96.00 290 LEU A N 1
ATOM 2271 C CA . LEU A 1 290 ? 6.209 -2.505 -18.510 1.00 96.00 290 LEU A CA 1
ATOM 2272 C C . LEU A 1 290 ? 7.735 -2.436 -18.600 1.00 96.00 290 LEU A C 1
ATOM 2274 O O . LEU A 1 290 ? 8.439 -2.939 -17.723 1.00 96.00 290 LEU A O 1
ATOM 2278 N N . PHE A 1 291 ? 8.251 -1.856 -19.679 1.00 95.06 291 PHE A N 1
ATOM 2279 C CA . PHE A 1 291 ? 9.678 -1.642 -19.889 1.00 95.06 291 PHE A CA 1
ATOM 2280 C C . PHE A 1 291 ? 9.957 -0.143 -19.861 1.00 95.06 291 PHE A C 1
ATOM 2282 O O . PHE A 1 291 ? 9.637 0.572 -20.811 1.00 95.06 291 PHE A O 1
ATOM 2289 N N . PHE A 1 292 ? 10.573 0.323 -18.781 1.00 95.38 292 PHE A N 1
ATOM 2290 C CA . PHE A 1 292 ? 10.971 1.713 -18.606 1.00 95.38 292 PHE A CA 1
ATOM 2291 C C . PHE A 1 292 ? 12.387 1.884 -19.143 1.00 95.38 292 PHE A C 1
ATOM 2293 O O . PHE A 1 292 ? 13.337 1.320 -18.598 1.00 95.38 292 PHE A O 1
ATOM 2300 N N . LYS A 1 293 ? 12.529 2.626 -20.238 1.00 94.88 293 LYS A N 1
ATOM 2301 C CA . LYS A 1 293 ? 13.806 2.965 -20.857 1.00 94.88 293 LYS A CA 1
ATOM 2302 C C . LYS A 1 293 ? 14.270 4.321 -20.333 1.00 94.88 293 LYS A C 1
ATOM 2304 O O . LYS A 1 293 ? 13.552 5.300 -20.506 1.00 94.88 293 LYS A O 1
ATOM 2309 N N . ILE A 1 294 ? 15.460 4.337 -19.738 1.00 91.50 294 ILE A N 1
ATOM 2310 C CA . ILE A 1 294 ? 16.164 5.539 -19.270 1.00 91.50 294 ILE A CA 1
ATOM 2311 C C . ILE A 1 294 ? 17.075 6.036 -20.392 1.00 91.50 294 ILE A C 1
ATOM 2313 O O . ILE A 1 294 ? 17.690 5.161 -21.067 1.00 91.50 294 ILE A O 1
#

Secondary structure (DSSP, 8-state):
--HHHHHHHHHHHHHHHHHHHHHHHTTS---------S-EEEEEE-SS--S-S-TT-GGG--HHHHHHHGGG--BSEEE-TTS-EEESSEEEEEEE-SSTTS-EEEEEEPSS-EEE-TTT--EEEE--HHHHHHHHHHTSSSSTTSSHHHHHHH-SS-SS---HHHHHHHEEEEETTEEEEE-SS--TTTTTTGGGSBP--HHHHTTSEESS-STT------B-TTS-BS-EE-TT--S-GGGG-BSSSEEEEEEETTTEEEEEE-TT-TTTT-B-TTS-BSS-SSEEEEEEE-

Foldseek 3Di:
DPPVVVVVVVVVVVVVVVVVVVVCVVVPDPPVDPPPPAQEEAEAEDPFAQPFQQCFQPVRDDVNNCVFQVQQWFFQWEQDPVRDIDGDQFPDWDWDCVPVFKIKIKTFGDWLFFWAAEQPLDGDDIQWLLLVLQLLQQSCFNGPCVFCLDCQFFVLVNPRGHALVSSPVAWDQPDRGMIMGIGSGDDPCNRHRNRGRTRDDLVPQLVFWDQPTTPPHPDGQDQDPSNRTRTYGNSVPTHDNRSSTYRGQWHWRDDDHGFKTKIFGNPSHPQQVPADPVGHRSHDDRYGMYIYGD